Protein AF-A0A4Q9LIN3-F1 (afdb_monomer)

Foldseek 3Di:
DDDPDPLDFDADPVRHGDPVSVVVVVVVVVVVVVVVVLVVVVVVCVVVVVLQDFDLPLQCCDDVQQVRVVDDDPVLVVLLVLVVVLCVLVVCLVVDVVSVVVVVVDDCPDCSNCSQVVLCVVQVDPDGDDSVVSVVSSNVVSVVSLCVDVVSVVVNVQVVPPPDRSNVCPPPVNCVVVVCVVFCQQAVPPQDQDPQASPHTPTLCCQVPPRPRRDDDVSRRRD

Solvent-accessible surface area (backbone atoms only — not comparable to full-atom values): 13080 Å² total; per-residue (Å²): 131,88,79,86,77,80,81,78,77,48,53,44,101,84,72,46,73,34,71,67,34,53,54,50,52,51,52,50,54,56,47,55,53,48,51,52,50,51,52,55,54,45,54,54,38,57,76,68,47,51,38,74,47,67,56,76,65,53,44,37,52,28,46,59,68,69,80,26,64,55,44,83,51,67,67,67,49,49,52,51,52,46,50,52,51,49,52,57,35,63,79,40,28,90,81,29,70,68,39,39,49,53,63,69,68,57,49,80,87,38,71,76,57,38,40,66,64,50,48,30,67,76,60,67,51,89,64,85,88,42,74,66,60,49,52,52,44,54,50,52,52,35,49,57,62,39,50,75,35,68,74,50,26,62,71,53,50,50,71,79,38,93,88,48,64,66,50,74,69,50,50,71,83,48,31,59,56,53,46,43,57,67,47,30,72,43,48,67,72,54,88,42,60,24,88,70,69,69,78,48,67,53,38,68,65,36,50,68,76,65,36,88,63,59,85,78,70,66,68,44,41,28,104

Structure (mmCIF, N/CA/C/O backbone):
data_AF-A0A4Q9LIN3-F1
#
_entry.id   AF-A0A4Q9LIN3-F1
#
loop_
_atom_site.group_PDB
_atom_site.id
_atom_site.type_symbol
_atom_site.label_atom_id
_atom_site.label_alt_id
_atom_site.label_comp_id
_atom_site.label_asym_id
_atom_site.label_entity_id
_atom_site.label_seq_id
_atom_site.pdbx_PDB_ins_code
_atom_site.Cartn_x
_atom_site.Cartn_y
_atom_site.Cartn_z
_atom_site.occupancy
_atom_site.B_iso_or_equiv
_atom_site.auth_seq_id
_atom_site.auth_comp_id
_atom_site.auth_asym_id
_atom_site.auth_atom_id
_atom_site.pdbx_PDB_model_num
ATOM 1 N N . MET A 1 1 ? 4.504 7.423 -45.590 1.00 32.28 1 MET A N 1
ATOM 2 C CA . MET A 1 1 ? 4.941 8.775 -45.987 1.00 32.28 1 MET A CA 1
ATOM 3 C C . MET A 1 1 ? 6.329 8.971 -45.413 1.00 32.28 1 MET A C 1
ATOM 5 O O . MET A 1 1 ? 6.442 9.131 -44.204 1.00 32.28 1 MET A O 1
ATOM 9 N N . GLU A 1 2 ? 7.363 8.831 -46.241 1.00 32.66 2 GLU A N 1
ATOM 10 C CA . GLU A 1 2 ? 8.740 9.175 -45.870 1.00 32.66 2 GLU A CA 1
ATOM 11 C C . GLU A 1 2 ? 8.778 10.657 -45.495 1.00 32.66 2 GLU A C 1
ATOM 13 O O . GLU A 1 2 ? 8.456 11.521 -46.309 1.00 32.66 2 GLU A O 1
ATOM 18 N N . LYS A 1 3 ? 9.099 10.961 -44.237 1.00 38.66 3 LYS A N 1
ATOM 19 C CA . LYS A 1 3 ? 9.413 12.332 -43.844 1.00 38.66 3 LYS A CA 1
ATOM 20 C C . LYS A 1 3 ? 10.858 12.586 -44.267 1.00 38.66 3 LYS A C 1
ATOM 22 O O . LYS A 1 3 ? 11.761 12.215 -43.528 1.00 38.66 3 LYS A O 1
ATOM 27 N N . GLU A 1 4 ? 11.085 13.217 -45.418 1.00 42.62 4 GLU A N 1
ATOM 28 C CA . GLU A 1 4 ? 12.399 13.793 -45.733 1.00 42.62 4 GLU A CA 1
ATOM 29 C C . GLU A 1 4 ? 12.745 14.856 -44.674 1.00 42.62 4 GLU A C 1
ATOM 31 O O . GLU A 1 4 ? 12.268 15.992 -44.722 1.00 42.62 4 GLU A O 1
ATOM 36 N N . HIS A 1 5 ? 13.549 14.483 -43.676 1.00 48.44 5 HIS A N 1
ATOM 37 C CA . HIS A 1 5 ? 14.123 15.420 -42.715 1.00 48.44 5 HIS A CA 1
ATOM 38 C C . HIS A 1 5 ? 15.368 16.051 -43.338 1.00 48.44 5 HIS A C 1
ATOM 40 O O . HIS A 1 5 ? 16.462 15.494 -43.316 1.00 48.44 5 HIS A O 1
ATOM 46 N N . LYS A 1 6 ? 15.195 17.233 -43.940 1.00 51.78 6 LYS A N 1
ATOM 47 C CA . LYS A 1 6 ? 16.319 18.065 -44.385 1.00 51.78 6 LYS A CA 1
ATOM 48 C C . LYS A 1 6 ? 17.070 18.590 -43.163 1.00 51.78 6 LYS A C 1
ATOM 50 O O . LYS A 1 6 ? 16.657 19.577 -42.557 1.00 51.78 6 LYS A O 1
ATOM 55 N N . ILE A 1 7 ? 18.185 17.945 -42.836 1.00 57.06 7 ILE A N 1
ATOM 56 C CA . ILE A 1 7 ? 19.172 18.442 -41.877 1.00 57.06 7 ILE A CA 1
ATOM 57 C C . ILE A 1 7 ? 19.731 19.766 -42.429 1.00 57.06 7 ILE A C 1
ATOM 59 O O . ILE A 1 7 ? 20.435 19.778 -43.439 1.00 57.06 7 ILE A O 1
ATOM 63 N N . ARG A 1 8 ? 19.366 20.902 -41.820 1.00 59.09 8 ARG A N 1
ATOM 64 C CA . ARG A 1 8 ? 19.887 22.224 -42.203 1.00 59.09 8 ARG A CA 1
ATOM 65 C C . ARG A 1 8 ? 21.261 22.424 -41.568 1.00 59.09 8 ARG A C 1
ATOM 67 O O . ARG A 1 8 ? 21.358 22.585 -40.359 1.00 59.09 8 ARG A O 1
ATOM 74 N N . ILE A 1 9 ? 22.309 22.436 -42.385 1.00 65.00 9 ILE A N 1
ATOM 75 C CA . ILE A 1 9 ? 23.661 22.803 -41.952 1.00 65.00 9 ILE A CA 1
ATOM 76 C C . ILE A 1 9 ? 23.751 24.335 -41.949 1.00 65.00 9 ILE A C 1
ATOM 78 O O . ILE A 1 9 ? 23.455 24.972 -42.958 1.00 65.00 9 ILE A O 1
ATOM 82 N N . ILE A 1 10 ? 24.103 24.932 -40.807 1.00 66.88 10 ILE A N 1
ATOM 83 C CA . ILE A 1 10 ? 24.293 26.385 -40.675 1.00 66.88 10 ILE A CA 1
ATOM 84 C C . ILE A 1 10 ? 25.765 26.705 -40.960 1.00 66.88 10 ILE A C 1
ATOM 86 O O . ILE A 1 10 ? 26.652 26.355 -40.174 1.00 66.88 10 ILE A O 1
ATOM 90 N N . GLU A 1 11 ? 26.016 27.373 -42.082 1.00 68.19 11 GLU A N 1
ATOM 91 C CA . GLU A 1 11 ? 27.348 27.771 -42.548 1.00 68.19 11 GLU A CA 1
ATOM 92 C C . GLU A 1 11 ? 27.704 29.197 -42.089 1.00 68.19 11 GLU A C 1
ATOM 94 O O . GLU A 1 11 ? 26.827 30.048 -41.919 1.00 68.19 11 GLU A O 1
ATOM 99 N N . ASP A 1 12 ? 28.992 29.463 -41.852 1.00 67.38 12 ASP A N 1
ATOM 100 C CA . ASP A 1 12 ? 29.500 30.813 -41.592 1.00 67.38 12 ASP A CA 1
ATOM 101 C C . ASP A 1 12 ? 29.549 31.658 -42.885 1.00 67.38 12 ASP A C 1
ATOM 103 O O . ASP A 1 12 ? 29.259 31.184 -43.983 1.00 67.38 12 ASP A O 1
ATOM 107 N N . SER A 1 13 ? 29.946 32.932 -42.787 1.00 69.44 13 SER A N 1
ATOM 108 C CA . SER A 1 13 ? 30.047 33.835 -43.948 1.00 69.44 13 SER A CA 1
ATOM 109 C C . SER A 1 13 ? 31.065 33.401 -45.017 1.00 69.44 13 SER A C 1
ATOM 111 O O . SER A 1 13 ? 31.137 34.029 -46.073 1.00 69.44 13 SER A O 1
ATOM 113 N N . ARG A 1 14 ? 31.849 32.345 -44.762 1.00 73.19 14 ARG A N 1
ATOM 114 C CA . ARG A 1 14 ? 32.809 31.732 -45.691 1.00 73.19 14 ARG A CA 1
ATOM 115 C C . ARG A 1 14 ? 32.307 30.397 -46.253 1.00 73.19 14 ARG A C 1
ATOM 117 O O . ARG A 1 14 ? 33.064 29.730 -46.954 1.00 73.19 14 ARG A O 1
ATOM 124 N N . GLY A 1 15 ? 31.061 30.013 -45.963 1.00 66.81 15 GLY A N 1
ATOM 125 C CA . GLY A 1 15 ? 30.473 28.745 -46.399 1.00 66.81 15 GLY A CA 1
ATOM 126 C C . GLY A 1 15 ? 30.979 27.534 -45.611 1.00 66.81 15 GLY A C 1
ATOM 127 O O . GLY A 1 15 ? 30.877 26.409 -46.090 1.00 66.81 15 GLY A O 1
ATOM 128 N N . ILE A 1 16 ? 31.577 27.734 -44.428 1.00 70.44 16 ILE A N 1
ATOM 129 C CA . ILE A 1 16 ? 32.101 26.637 -43.606 1.00 70.44 16 ILE A CA 1
ATOM 130 C C . ILE A 1 16 ? 31.057 26.266 -42.544 1.00 70.44 16 ILE A C 1
ATOM 132 O O . ILE A 1 16 ? 30.636 27.143 -41.784 1.00 70.44 16 ILE A O 1
ATOM 136 N N . PRO A 1 17 ? 30.660 24.983 -42.428 1.00 68.19 17 PRO A N 1
ATOM 137 C CA . PRO A 1 17 ? 29.751 24.525 -41.385 1.00 68.19 17 PRO A CA 1
ATOM 138 C C . PRO A 1 17 ? 30.237 24.923 -39.992 1.00 68.19 17 PRO A C 1
ATOM 140 O O . PRO A 1 17 ? 31.365 24.629 -39.586 1.00 68.19 17 PRO A O 1
ATOM 143 N N . THR A 1 18 ? 29.375 25.601 -39.240 1.00 70.94 18 THR A N 1
ATOM 144 C CA . THR A 1 18 ? 29.701 26.026 -37.878 1.00 70.94 18 THR A CA 1
ATOM 145 C C . THR A 1 18 ? 29.765 24.822 -36.941 1.00 70.94 18 THR A C 1
ATOM 147 O O . THR A 1 18 ? 28.988 23.874 -37.068 1.00 70.94 18 THR A O 1
ATOM 150 N N . ARG A 1 19 ? 30.655 24.861 -35.943 1.00 68.69 19 ARG A N 1
ATOM 151 C CA . ARG A 1 19 ? 30.752 23.808 -34.916 1.00 68.69 19 ARG A CA 1
ATOM 152 C C . ARG A 1 19 ? 29.410 23.548 -34.214 1.00 68.69 19 ARG A C 1
ATOM 154 O O . ARG A 1 19 ? 29.076 22.397 -33.963 1.00 68.69 19 ARG A O 1
ATOM 161 N N . SER A 1 20 ? 28.627 24.600 -33.969 1.00 66.50 20 SER A N 1
ATOM 162 C CA . SER A 1 20 ? 27.273 24.499 -33.411 1.00 66.50 20 SER A CA 1
ATOM 163 C C . SER A 1 20 ? 26.317 23.728 -34.320 1.00 66.50 20 SER A C 1
ATOM 165 O O . SER A 1 20 ? 25.533 22.931 -33.820 1.00 66.50 20 SER A O 1
ATOM 167 N N . SER A 1 21 ? 26.412 23.902 -35.644 1.00 65.44 21 SER A N 1
ATOM 168 C CA . SER A 1 21 ? 25.605 23.118 -36.585 1.00 65.44 21 SER A CA 1
ATOM 169 C C . SER A 1 21 ? 25.964 21.634 -36.535 1.00 65.44 21 SER A C 1
ATOM 171 O O . SER A 1 21 ? 25.075 20.795 -36.521 1.00 65.44 21 SER A O 1
ATOM 173 N N . PHE A 1 22 ? 27.249 21.289 -36.412 1.00 67.88 22 PHE A N 1
ATOM 174 C CA . PHE A 1 22 ? 27.682 19.894 -36.305 1.00 67.88 22 PHE A CA 1
ATOM 175 C C . PHE A 1 22 ? 27.196 19.233 -35.005 1.00 67.88 22 PHE A C 1
ATOM 177 O O . PHE A 1 22 ? 26.704 18.106 -35.031 1.00 67.88 22 PHE A O 1
ATOM 184 N N . GLU A 1 23 ? 27.278 19.950 -33.880 1.00 71.62 23 GLU A N 1
ATOM 185 C CA . GLU A 1 23 ? 26.763 19.490 -32.583 1.00 71.62 23 GLU A CA 1
ATOM 186 C C . GLU A 1 23 ? 25.229 19.309 -32.608 1.00 71.62 23 GLU A C 1
ATOM 188 O O . GLU A 1 23 ? 24.718 18.330 -32.061 1.00 71.62 23 GLU A O 1
ATOM 193 N N . GLU A 1 24 ? 24.492 20.184 -33.301 1.00 70.44 24 GLU A N 1
ATOM 194 C CA . GLU A 1 24 ? 23.037 20.079 -33.489 1.00 70.44 24 GLU A CA 1
ATOM 195 C C . GLU A 1 24 ? 22.645 18.887 -34.378 1.00 70.44 24 GLU A C 1
ATOM 197 O O . GLU A 1 24 ? 21.760 18.110 -34.016 1.00 70.44 24 GLU A O 1
ATOM 202 N N . VAL A 1 25 ? 23.342 18.677 -35.503 1.00 71.12 25 VAL A N 1
ATOM 203 C CA . VAL A 1 25 ? 23.137 17.498 -36.362 1.00 71.12 25 VAL A CA 1
ATOM 204 C C . VAL A 1 25 ? 23.400 16.212 -35.587 1.00 71.12 25 VAL A C 1
ATOM 206 O O . VAL A 1 25 ? 22.601 15.279 -35.658 1.00 71.12 25 VAL A O 1
ATOM 209 N N . GLN A 1 26 ? 24.486 16.165 -34.813 1.00 72.06 26 GLN A N 1
ATOM 210 C CA . GLN A 1 26 ? 24.815 15.011 -33.986 1.00 72.06 26 GLN A CA 1
ATOM 211 C C . GLN A 1 26 ? 23.719 14.754 -32.941 1.00 72.06 26 GLN A C 1
ATOM 213 O O . GLN A 1 26 ? 23.250 13.624 -32.823 1.00 72.06 26 GLN A O 1
ATOM 218 N N . ALA A 1 27 ? 23.264 15.783 -32.221 1.00 72.25 27 ALA A N 1
ATOM 219 C CA . ALA A 1 27 ? 22.193 15.653 -31.233 1.00 72.25 27 ALA A CA 1
ATOM 220 C C . ALA A 1 27 ? 20.879 15.142 -31.850 1.00 72.25 27 ALA A C 1
ATOM 222 O O . ALA A 1 27 ? 20.250 14.251 -31.275 1.00 72.25 27 ALA A O 1
ATOM 223 N N . ASN A 1 28 ? 20.506 15.646 -33.029 1.00 75.88 28 ASN A N 1
ATOM 224 C CA . ASN A 1 28 ? 19.310 15.215 -33.752 1.00 75.88 28 ASN A CA 1
ATOM 225 C C . ASN A 1 28 ? 19.416 13.753 -34.198 1.00 75.88 28 ASN A C 1
ATOM 227 O O . ASN A 1 28 ? 18.503 12.976 -33.933 1.00 75.88 28 ASN A O 1
ATOM 231 N N . LEU A 1 29 ? 20.559 13.341 -34.756 1.00 75.44 29 LEU A N 1
ATOM 232 C CA . LEU A 1 29 ? 20.794 11.947 -35.152 1.00 75.44 29 LEU A CA 1
ATOM 233 C C . LEU A 1 29 ? 20.708 10.989 -33.952 1.00 75.44 29 LEU A C 1
ATOM 235 O O . LEU A 1 29 ? 20.148 9.897 -34.046 1.00 75.44 29 LEU A O 1
ATOM 239 N N . TYR A 1 30 ? 21.255 11.401 -32.803 1.00 74.75 30 TYR A N 1
ATOM 240 C CA . TYR A 1 30 ? 21.161 10.630 -31.562 1.00 74.75 30 TYR A CA 1
ATOM 241 C C . TYR A 1 30 ? 19.724 10.506 -31.053 1.00 74.75 30 TYR A C 1
ATOM 243 O O . TYR A 1 30 ? 19.394 9.476 -30.463 1.00 74.75 30 TYR A O 1
ATOM 251 N N . GLN A 1 31 ? 18.889 11.531 -31.240 1.00 70.88 31 GLN A N 1
ATOM 252 C CA . GLN A 1 31 ? 17.477 11.450 -30.871 1.00 70.88 31 GLN A CA 1
ATOM 253 C C . GLN A 1 31 ? 16.680 10.580 -31.829 1.00 70.88 31 GLN A C 1
ATOM 255 O O . GLN A 1 31 ? 15.986 9.687 -31.363 1.00 70.88 31 GLN A O 1
ATOM 260 N N . GLU A 1 32 ? 16.865 10.725 -33.138 1.00 75.25 32 GLU A N 1
ATOM 261 C CA . GLU A 1 32 ? 16.203 9.862 -34.124 1.00 75.25 32 GLU A CA 1
ATOM 262 C C . GLU A 1 32 ? 16.543 8.382 -33.906 1.00 75.25 32 GLU A C 1
ATOM 264 O O . GLU A 1 32 ? 15.673 7.512 -33.976 1.00 75.25 32 GLU A O 1
ATOM 269 N N . PHE A 1 33 ? 17.801 8.081 -33.573 1.00 74.31 33 PHE A N 1
ATOM 270 C CA . PHE A 1 33 ? 18.212 6.721 -33.240 1.00 74.31 33 PHE A CA 1
ATOM 271 C C . PHE A 1 33 ? 17.568 6.209 -31.943 1.00 74.31 33 PHE A C 1
ATOM 273 O O . PHE A 1 33 ? 17.192 5.037 -31.869 1.00 74.31 33 PHE A O 1
ATOM 280 N N . ARG A 1 34 ? 17.420 7.065 -30.920 1.00 72.56 34 ARG A N 1
ATOM 281 C CA . ARG A 1 34 ? 16.684 6.711 -29.696 1.00 72.56 34 ARG A CA 1
ATOM 282 C C . ARG A 1 34 ? 15.218 6.427 -29.991 1.00 72.56 34 ARG A C 1
ATOM 284 O O . ARG A 1 34 ? 14.736 5.380 -29.575 1.00 72.56 34 ARG A O 1
ATOM 291 N N . ASP A 1 35 ? 14.560 7.305 -30.738 1.00 72.75 35 ASP A N 1
ATOM 292 C CA . ASP A 1 35 ? 13.145 7.176 -31.083 1.00 72.75 35 ASP A CA 1
ATOM 293 C C . ASP A 1 35 ? 12.896 5.885 -31.877 1.00 72.75 35 ASP A C 1
ATOM 295 O O . ASP A 1 35 ? 11.985 5.121 -31.562 1.00 72.75 35 ASP A O 1
ATOM 299 N N . PHE A 1 36 ? 13.772 5.564 -32.836 1.00 78.75 36 PHE A N 1
ATOM 300 C CA . PHE A 1 36 ? 13.710 4.307 -33.583 1.00 78.75 36 PHE A CA 1
ATOM 301 C C . PHE A 1 36 ? 13.835 3.071 -32.679 1.00 78.75 36 PHE A C 1
ATOM 303 O O . PHE A 1 36 ? 13.094 2.095 -32.838 1.00 78.75 36 PHE A O 1
ATOM 310 N N . LEU A 1 37 ? 14.782 3.086 -31.736 1.00 73.94 37 LEU A N 1
ATOM 311 C CA . LEU A 1 37 ? 14.949 1.990 -30.782 1.00 73.94 37 LEU A CA 1
ATOM 312 C C . LEU A 1 37 ? 13.731 1.851 -29.864 1.00 73.94 37 LEU A C 1
ATOM 314 O O . LEU A 1 37 ? 13.282 0.727 -29.627 1.00 73.94 37 LEU A O 1
ATOM 318 N N . ASP A 1 38 ? 13.187 2.964 -29.378 1.00 72.88 38 ASP A N 1
ATOM 319 C CA . ASP A 1 38 ? 11.997 2.978 -28.530 1.00 72.88 38 ASP A CA 1
ATOM 320 C C . ASP A 1 38 ? 10.776 2.426 -29.281 1.00 72.88 38 ASP A C 1
ATOM 322 O O . ASP A 1 38 ? 10.082 1.553 -28.750 1.00 72.88 38 ASP A O 1
ATOM 326 N N . ASP A 1 39 ? 10.568 2.816 -30.541 1.00 75.62 39 ASP A N 1
ATOM 327 C CA . ASP A 1 39 ? 9.507 2.281 -31.403 1.00 75.62 39 ASP A CA 1
ATOM 328 C C . ASP A 1 39 ? 9.664 0.772 -31.651 1.00 75.62 39 ASP A C 1
ATOM 330 O O . ASP A 1 39 ? 8.693 0.006 -31.584 1.00 75.62 39 ASP A O 1
ATOM 334 N N . ALA A 1 40 ? 10.893 0.306 -31.886 1.00 77.94 40 ALA A N 1
ATOM 335 C CA . ALA A 1 40 ? 11.176 -1.114 -32.076 1.00 77.94 40 ALA A CA 1
ATOM 336 C C . ALA A 1 40 ? 10.888 -1.928 -30.801 1.00 77.94 40 ALA A C 1
ATOM 338 O O . ALA A 1 40 ? 10.240 -2.982 -30.856 1.00 77.94 40 ALA A O 1
ATOM 339 N N . VAL A 1 41 ? 11.315 -1.433 -29.635 1.00 77.94 41 VAL A N 1
ATOM 340 C CA . VAL A 1 41 ? 10.998 -2.038 -28.333 1.00 77.94 41 VAL A CA 1
ATOM 341 C C . VAL A 1 41 ? 9.486 -2.025 -28.097 1.00 77.94 41 VAL A C 1
ATOM 343 O O . VAL A 1 41 ? 8.920 -3.032 -27.652 1.00 77.94 41 VAL A O 1
ATOM 346 N N . HIS A 1 42 ? 8.807 -0.934 -28.450 1.00 72.75 42 HIS A N 1
ATOM 347 C CA . HIS A 1 42 ? 7.364 -0.790 -28.311 1.00 72.75 42 HIS A CA 1
ATOM 348 C C . HIS A 1 42 ? 6.610 -1.840 -29.128 1.00 72.75 42 HIS A C 1
ATOM 350 O O . HIS A 1 42 ? 5.779 -2.570 -28.573 1.00 72.75 42 HIS A O 1
ATOM 356 N N . ALA A 1 43 ? 6.953 -2.010 -30.404 1.00 76.44 43 ALA A N 1
ATOM 357 C CA . ALA A 1 43 ? 6.341 -3.019 -31.261 1.00 76.44 43 ALA A CA 1
ATOM 358 C C . ALA A 1 43 ? 6.440 -4.429 -30.647 1.00 76.44 43 ALA A C 1
ATOM 360 O O . ALA A 1 43 ? 5.461 -5.184 -30.632 1.00 76.44 43 ALA A O 1
ATOM 361 N N . VAL A 1 44 ? 7.592 -4.771 -30.060 1.00 81.38 44 VAL A N 1
ATOM 362 C CA . VAL A 1 44 ? 7.802 -6.057 -29.378 1.00 81.38 44 VAL A CA 1
ATOM 363 C C . VAL A 1 44 ? 6.930 -6.180 -28.124 1.00 81.38 44 VAL A C 1
ATOM 365 O O . VAL A 1 44 ? 6.307 -7.225 -27.904 1.00 81.38 44 VAL A O 1
ATOM 368 N N . LEU A 1 45 ? 6.845 -5.141 -27.295 1.00 75.44 45 LEU A N 1
ATOM 369 C CA . LEU A 1 45 ? 6.050 -5.158 -26.063 1.00 75.44 45 LEU A CA 1
ATOM 370 C C . LEU A 1 45 ? 4.536 -5.218 -26.331 1.00 75.44 45 LEU A C 1
ATOM 372 O O . LEU A 1 45 ? 3.813 -5.918 -25.607 1.00 75.44 45 LEU A O 1
ATOM 376 N N . VAL A 1 46 ? 4.051 -4.535 -27.374 1.00 74.19 46 VAL A N 1
ATOM 377 C CA . VAL A 1 46 ? 2.650 -4.594 -27.826 1.00 74.19 46 VAL A CA 1
ATOM 378 C C . VAL A 1 46 ? 2.320 -5.965 -28.388 1.00 74.19 46 VAL A C 1
ATOM 380 O O . VAL A 1 46 ? 1.338 -6.571 -27.951 1.00 74.19 46 VAL A O 1
ATOM 383 N N . LYS A 1 47 ? 3.178 -6.510 -29.260 1.00 82.38 47 LYS A N 1
ATOM 384 C CA . LYS A 1 47 ? 3.025 -7.866 -29.808 1.00 82.38 47 LYS A CA 1
ATOM 385 C C . LYS A 1 47 ? 2.910 -8.920 -28.703 1.00 82.38 47 LYS A C 1
ATOM 387 O O . LYS A 1 47 ? 2.078 -9.818 -28.789 1.00 82.38 47 LYS A O 1
ATOM 392 N N . ASN A 1 48 ? 3.691 -8.772 -27.633 1.00 80.06 48 ASN A N 1
ATOM 393 C CA . ASN A 1 48 ? 3.666 -9.666 -26.471 1.00 80.06 48 ASN A CA 1
ATOM 394 C C . ASN A 1 48 ? 2.578 -9.328 -25.432 1.00 80.06 48 ASN A C 1
ATOM 396 O O . ASN A 1 48 ? 2.522 -9.965 -24.376 1.00 80.06 48 ASN A O 1
ATOM 400 N N . LYS A 1 49 ? 1.719 -8.332 -25.697 1.00 72.69 49 LYS A N 1
ATOM 401 C CA . LYS A 1 49 ? 0.638 -7.879 -24.803 1.00 72.69 49 LYS A CA 1
ATOM 402 C C . LYS A 1 49 ? 1.119 -7.561 -23.381 1.00 72.69 49 LYS A C 1
ATOM 404 O O . LYS A 1 49 ? 0.384 -7.734 -22.409 1.00 72.69 49 LYS A O 1
ATOM 409 N N . VAL A 1 50 ? 2.365 -7.099 -23.238 1.00 69.19 50 VAL A N 1
ATOM 410 C CA . VAL A 1 50 ? 2.961 -6.786 -21.927 1.00 69.19 50 VAL A CA 1
ATOM 411 C C . VAL A 1 50 ? 2.270 -5.578 -21.294 1.00 69.19 50 VAL A C 1
ATOM 413 O O . VAL A 1 50 ? 2.112 -5.541 -20.078 1.00 69.19 50 VAL A O 1
ATOM 416 N N . HIS A 1 51 ? 1.794 -4.638 -22.112 1.00 64.44 51 HIS A N 1
ATOM 417 C CA . HIS A 1 51 ? 1.030 -3.465 -21.681 1.00 64.44 51 HIS A CA 1
ATOM 418 C C . HIS A 1 51 ? -0.281 -3.844 -20.956 1.00 64.44 51 HIS A C 1
ATOM 420 O O . HIS A 1 51 ? -0.632 -3.246 -19.940 1.00 64.44 51 HIS A O 1
ATOM 426 N N . LEU A 1 52 ? -0.939 -4.935 -21.379 1.00 63.41 52 LEU A N 1
ATOM 427 C CA . LEU A 1 52 ? -2.147 -5.457 -20.723 1.00 63.41 52 LEU A CA 1
ATOM 428 C C . LEU A 1 52 ? -1.874 -6.090 -19.352 1.00 63.41 52 LEU A C 1
ATOM 430 O O . LEU A 1 52 ? -2.811 -6.295 -18.577 1.00 63.41 52 LEU A O 1
ATOM 434 N N . ARG A 1 53 ? -0.618 -6.433 -19.039 1.00 63.81 53 ARG A N 1
ATOM 435 C CA . ARG A 1 53 ? -0.272 -7.012 -17.739 1.00 63.81 53 ARG A CA 1
ATOM 436 C C . ARG A 1 53 ? -0.273 -5.900 -16.686 1.00 63.81 53 ARG A C 1
ATOM 438 O O . ARG A 1 53 ? 0.457 -4.920 -16.849 1.00 63.81 53 ARG A O 1
ATOM 445 N N . PRO A 1 54 ? -1.041 -6.041 -15.590 1.00 61.06 54 PRO A N 1
ATOM 446 C CA . PRO A 1 54 ? -1.066 -5.039 -14.535 1.00 61.06 54 PRO A CA 1
ATOM 447 C C . PRO A 1 54 ? 0.340 -4.798 -13.985 1.00 61.06 54 PRO A C 1
ATOM 449 O O . PRO A 1 54 ? 1.087 -5.742 -13.706 1.00 61.06 54 PRO A O 1
ATOM 452 N N . GLY A 1 55 ? 0.702 -3.528 -13.810 1.00 68.00 55 GLY A N 1
ATOM 453 C CA . GLY A 1 55 ? 1.941 -3.170 -13.129 1.00 68.00 55 GLY A CA 1
ATOM 454 C C . GLY A 1 55 ? 1.966 -3.668 -11.678 1.00 68.00 55 GLY A C 1
ATOM 455 O O . GLY A 1 55 ? 0.951 -4.063 -11.102 1.00 68.00 55 GLY A O 1
ATOM 456 N N . CYS A 1 56 ? 3.137 -3.630 -11.041 1.00 75.69 56 CYS A N 1
ATOM 457 C CA . CYS A 1 56 ? 3.224 -3.866 -9.604 1.00 75.69 56 CYS A CA 1
ATOM 458 C C . CYS A 1 56 ? 2.541 -2.730 -8.828 1.00 75.69 56 CYS A C 1
ATOM 460 O O . CYS A 1 56 ? 3.139 -1.670 -8.627 1.00 75.69 56 CYS A O 1
ATOM 462 N N . LYS A 1 57 ? 1.279 -2.949 -8.425 1.00 78.56 57 LYS A N 1
ATOM 463 C CA . LYS A 1 57 ? 0.478 -1.992 -7.647 1.00 78.56 57 LYS A CA 1
ATOM 464 C C . LYS A 1 57 ? 1.095 -1.713 -6.279 1.00 78.56 57 LYS A C 1
ATOM 466 O O . LYS A 1 57 ? 0.979 -0.607 -5.774 1.00 78.56 57 LYS A O 1
ATOM 471 N N . GLU A 1 58 ? 1.819 -2.676 -5.720 1.00 86.00 58 GLU A N 1
ATOM 472 C CA . GLU A 1 58 ? 2.427 -2.583 -4.396 1.00 86.00 58 GLU A CA 1
ATOM 473 C C . GLU A 1 58 ? 3.490 -1.483 -4.337 1.00 86.00 58 GLU A C 1
ATOM 475 O O . GLU A 1 58 ? 3.540 -0.719 -3.376 1.00 86.00 58 GLU A O 1
ATOM 480 N N . ARG A 1 59 ? 4.248 -1.302 -5.426 1.00 84.19 59 ARG A N 1
ATOM 481 C CA . ARG A 1 59 ? 5.203 -0.195 -5.562 1.00 84.19 59 ARG A CA 1
ATOM 482 C C . ARG A 1 59 ? 4.535 1.179 -5.481 1.00 84.19 59 ARG A C 1
ATOM 484 O O . ARG A 1 59 ? 5.164 2.143 -5.056 1.00 84.19 59 ARG A O 1
ATOM 491 N N . LEU A 1 60 ? 3.278 1.304 -5.906 1.00 82.50 60 LEU A N 1
ATOM 492 C CA . LEU A 1 60 ? 2.578 2.590 -5.871 1.00 82.50 60 LEU A CA 1
ATOM 493 C C . LEU A 1 60 ? 2.415 3.099 -4.435 1.00 82.50 60 LEU A C 1
ATOM 495 O O . LEU A 1 60 ? 2.439 4.310 -4.216 1.00 82.50 60 LEU A O 1
ATOM 499 N N . TYR A 1 61 ? 2.299 2.174 -3.482 1.00 86.50 61 TYR A N 1
ATOM 500 C CA . TYR A 1 61 ? 2.103 2.474 -2.069 1.00 86.50 61 TYR A CA 1
ATOM 501 C C . TYR A 1 61 ? 3.407 2.693 -1.295 1.00 86.50 61 TYR A C 1
ATOM 503 O O . TYR A 1 61 ? 3.362 3.092 -0.137 1.00 86.50 61 TYR A O 1
ATOM 511 N N . LEU A 1 62 ? 4.566 2.465 -1.922 1.00 85.38 62 LEU A N 1
ATOM 512 C CA . LEU A 1 62 ? 5.861 2.794 -1.329 1.00 85.38 62 LEU A CA 1
ATOM 513 C C . LEU A 1 62 ? 6.139 4.294 -1.403 1.00 85.38 62 LEU A C 1
ATOM 515 O O . LEU A 1 62 ? 5.637 5.000 -2.287 1.00 85.38 62 LEU A O 1
ATOM 519 N N . SER A 1 63 ? 6.992 4.766 -0.498 1.00 81.88 63 SER A N 1
ATOM 520 C CA . SER A 1 63 ? 7.457 6.148 -0.478 1.00 81.88 63 SER A CA 1
ATOM 521 C C . SER A 1 63 ? 8.218 6.503 -1.763 1.00 81.88 63 SER A C 1
ATOM 523 O O . SER A 1 63 ? 8.807 5.648 -2.429 1.00 81.88 63 SER A O 1
ATOM 525 N N . ARG A 1 64 ? 8.233 7.789 -2.136 1.00 76.06 64 ARG A N 1
ATOM 526 C CA . ARG A 1 64 ? 9.028 8.251 -3.293 1.00 76.06 64 ARG A CA 1
ATOM 527 C C . ARG A 1 64 ? 10.525 8.019 -3.083 1.00 76.06 64 ARG A C 1
ATOM 529 O O . ARG A 1 64 ? 11.217 7.730 -4.050 1.00 76.06 64 ARG A O 1
ATOM 536 N N . THR A 1 65 ? 10.973 8.068 -1.828 1.00 74.06 65 THR A N 1
ATOM 537 C CA . THR A 1 65 ? 12.336 7.747 -1.382 1.00 74.06 65 THR A CA 1
ATOM 538 C C . THR A 1 65 ? 12.740 6.291 -1.643 1.00 74.06 65 THR A C 1
ATOM 540 O O . THR A 1 65 ? 13.924 5.994 -1.743 1.00 74.06 65 THR A O 1
ATOM 543 N N . GLU A 1 66 ? 11.773 5.389 -1.825 1.00 75.31 66 GLU A N 1
ATOM 544 C CA . GLU A 1 66 ? 11.982 3.955 -2.072 1.00 75.31 66 GLU A CA 1
ATOM 545 C C . GLU A 1 66 ? 11.524 3.537 -3.485 1.00 75.31 66 GLU A C 1
ATOM 547 O O . GLU A 1 66 ? 10.962 2.457 -3.694 1.00 75.31 66 GLU A O 1
ATOM 552 N N . LEU A 1 67 ? 11.706 4.416 -4.480 1.00 73.06 67 LEU A N 1
ATOM 553 C CA . LEU A 1 67 ? 11.274 4.196 -5.874 1.00 73.06 67 LEU A CA 1
ATOM 554 C C . LEU A 1 67 ? 9.760 3.946 -6.024 1.00 73.06 67 LEU A C 1
ATOM 556 O O . LEU A 1 67 ? 9.304 3.384 -7.027 1.00 73.06 67 LEU A O 1
ATOM 560 N N . GLY A 1 68 ? 8.968 4.354 -5.035 1.00 77.69 68 GLY A N 1
ATOM 561 C CA . GLY A 1 68 ? 7.517 4.257 -5.041 1.00 77.69 68 GLY A CA 1
ATOM 562 C C . GLY A 1 68 ? 6.830 5.456 -5.690 1.00 77.69 68 GLY A C 1
ATOM 563 O O . GLY A 1 68 ? 7.419 6.209 -6.469 1.00 77.69 68 GLY A O 1
ATOM 564 N N . ARG A 1 69 ? 5.541 5.640 -5.387 1.00 77.25 69 ARG A N 1
ATOM 565 C CA . ARG A 1 69 ? 4.761 6.819 -5.822 1.00 77.25 69 ARG A CA 1
ATOM 566 C C . ARG A 1 69 ? 4.231 7.657 -4.657 1.00 77.25 69 ARG A C 1
ATOM 568 O O . ARG A 1 69 ? 3.823 8.795 -4.883 1.00 77.25 69 ARG A O 1
ATOM 575 N N . GLY A 1 70 ? 4.287 7.133 -3.435 1.00 80.81 70 GLY A N 1
ATOM 576 C CA . GLY A 1 70 ? 3.736 7.760 -2.238 1.00 80.81 70 GLY A CA 1
ATOM 577 C C . GLY A 1 70 ? 2.208 7.790 -2.228 1.00 80.81 70 GLY A C 1
ATOM 578 O O . GLY A 1 70 ? 1.632 8.705 -1.646 1.00 80.81 70 GLY A O 1
ATOM 579 N N . LEU A 1 71 ? 1.544 6.851 -2.916 1.00 82.81 71 LEU A N 1
ATOM 580 C CA . LEU A 1 71 ? 0.085 6.746 -2.877 1.00 82.81 71 LEU A CA 1
ATOM 581 C C . LEU A 1 71 ? -0.371 6.016 -1.612 1.00 82.81 71 LEU A C 1
ATOM 583 O O . LEU A 1 71 ? 0.321 5.148 -1.093 1.00 82.81 71 LEU A O 1
ATOM 587 N N . ASN A 1 72 ? -1.582 6.318 -1.150 1.00 82.62 72 ASN A N 1
ATOM 588 C CA . ASN A 1 72 ? -2.178 5.628 -0.010 1.00 82.62 72 ASN A CA 1
ATOM 589 C C . ASN A 1 72 ? -3.083 4.489 -0.482 1.00 82.62 72 ASN A C 1
ATOM 591 O O . ASN A 1 72 ? -4.041 4.722 -1.220 1.00 82.62 72 ASN A O 1
ATOM 595 N N . SER A 1 73 ? -2.819 3.268 -0.017 1.00 87.44 73 SER A N 1
ATOM 596 C CA . SER A 1 73 ? -3.758 2.155 -0.188 1.00 87.44 73 SER A CA 1
ATOM 597 C C . SER A 1 73 ? -4.969 2.351 0.722 1.00 87.44 73 SER A C 1
ATOM 599 O O . SER A 1 73 ? -4.815 2.578 1.923 1.00 87.44 73 SER A O 1
ATOM 601 N N . ILE A 1 74 ? -6.175 2.239 0.159 1.00 86.62 74 ILE A N 1
ATOM 602 C CA . ILE A 1 74 ? -7.434 2.362 0.910 1.00 86.62 74 ILE A CA 1
ATOM 603 C C . ILE A 1 74 ? -7.518 1.277 1.987 1.00 86.62 74 ILE A C 1
ATOM 605 O O . ILE A 1 74 ? -7.894 1.574 3.117 1.00 86.62 74 ILE A O 1
ATOM 609 N N . GLU A 1 75 ? -7.106 0.048 1.666 1.00 88.81 75 GLU A N 1
ATOM 610 C CA . GLU A 1 75 ? -7.086 -1.063 2.620 1.00 88.81 75 GLU A CA 1
ATOM 611 C C . GLU A 1 75 ? -6.176 -0.739 3.812 1.00 88.81 75 GLU A C 1
ATOM 613 O O . GLU A 1 75 ? -6.645 -0.687 4.948 1.00 88.81 75 GLU A O 1
ATOM 618 N N . LEU A 1 76 ? -4.903 -0.417 3.548 1.00 90.06 76 LEU A N 1
ATOM 619 C CA . LEU A 1 76 ? -3.909 -0.141 4.595 1.00 90.06 76 LEU A CA 1
ATOM 620 C C . LEU A 1 76 ? -4.284 1.079 5.449 1.00 90.06 76 LEU A C 1
ATOM 622 O O . LEU A 1 76 ? -4.061 1.097 6.663 1.00 90.06 76 LEU A O 1
ATOM 626 N N . ARG A 1 77 ? -4.887 2.093 4.817 1.00 90.69 77 ARG A N 1
ATOM 627 C CA . ARG A 1 77 ? -5.361 3.307 5.487 1.00 90.69 77 ARG A CA 1
ATOM 628 C C . ARG A 1 77 ? -6.593 3.041 6.347 1.00 90.69 77 ARG A C 1
ATOM 630 O O . ARG A 1 77 ? -6.669 3.566 7.454 1.00 90.69 77 ARG A O 1
ATOM 637 N N . SER A 1 78 ? -7.542 2.237 5.870 1.00 90.94 78 SER A N 1
ATOM 638 C CA . SER A 1 78 ? -8.737 1.868 6.640 1.00 90.94 78 SER A CA 1
ATOM 639 C C . SER A 1 78 ? -8.381 1.070 7.897 1.00 90.94 78 SER A C 1
ATOM 641 O O . SER A 1 78 ? -8.919 1.352 8.966 1.00 90.94 78 SER A O 1
ATOM 643 N N . GLU A 1 79 ? -7.405 0.163 7.800 1.00 92.06 79 GLU A N 1
ATOM 644 C CA . GLU A 1 79 ? -6.844 -0.577 8.936 1.00 92.06 79 GLU A CA 1
ATOM 645 C C . GLU A 1 79 ? -6.296 0.372 10.005 1.00 92.06 79 GLU A C 1
ATOM 647 O O . GLU A 1 79 ? -6.692 0.298 11.169 1.00 92.06 79 GLU A O 1
ATOM 652 N N . HIS A 1 80 ? -5.468 1.330 9.582 1.00 89.81 80 HIS A N 1
ATOM 653 C CA . HIS A 1 80 ? -4.932 2.379 10.444 1.00 89.81 80 HIS A CA 1
ATOM 654 C C . HIS A 1 80 ? -6.020 3.223 11.106 1.00 89.81 80 HIS A C 1
ATOM 656 O O . HIS A 1 80 ? -5.961 3.493 12.304 1.00 89.81 80 HIS A O 1
ATOM 662 N N . MET A 1 81 ? -7.018 3.656 10.335 1.00 92.25 81 MET A N 1
ATOM 663 C CA . MET A 1 81 ? -8.100 4.498 10.842 1.00 92.25 81 MET A CA 1
ATOM 664 C C . MET A 1 81 ? -8.945 3.768 11.889 1.00 92.25 81 MET A C 1
ATOM 666 O O . MET A 1 81 ? -9.273 4.355 12.920 1.00 92.25 81 MET A O 1
ATOM 670 N N . LEU A 1 82 ? -9.277 2.498 11.645 1.00 91.62 82 LEU A N 1
ATOM 671 C CA . LEU A 1 82 ? -10.075 1.689 12.566 1.00 91.62 82 LEU A CA 1
ATOM 672 C C . LEU A 1 82 ? -9.312 1.372 13.854 1.00 91.62 82 LEU A C 1
ATOM 674 O O . LEU A 1 82 ? -9.884 1.510 14.936 1.00 91.62 82 LEU A O 1
ATOM 678 N N . LEU A 1 83 ? -8.032 1.005 13.749 1.00 90.94 83 LEU A N 1
ATOM 679 C CA . LEU A 1 83 ? -7.188 0.765 14.917 1.00 90.94 83 LEU A CA 1
ATOM 680 C C . LEU A 1 83 ? -7.023 2.044 15.747 1.00 90.94 83 LEU A C 1
ATOM 682 O O . LEU A 1 83 ? -7.269 2.039 16.949 1.00 90.94 83 LEU A O 1
ATOM 686 N N . HIS A 1 84 ? -6.713 3.169 15.098 1.00 91.44 84 HIS A N 1
ATOM 687 C CA . HIS A 1 84 ? -6.564 4.457 15.773 1.00 91.44 84 HIS A CA 1
ATOM 688 C C . HIS A 1 84 ? -7.851 4.900 16.482 1.00 91.44 84 HIS A C 1
ATOM 690 O O . HIS A 1 84 ? -7.803 5.434 17.594 1.00 91.44 84 HIS A O 1
ATOM 696 N N . LEU A 1 85 ? -9.012 4.689 15.855 1.00 90.81 85 LEU A N 1
ATOM 697 C CA . LEU A 1 85 ? -10.304 4.966 16.477 1.00 90.81 85 LEU A CA 1
ATOM 698 C C . LEU A 1 85 ? -10.502 4.114 17.736 1.00 90.81 85 LEU A C 1
ATOM 700 O O . LEU A 1 85 ? -10.928 4.643 18.764 1.00 90.81 85 LEU 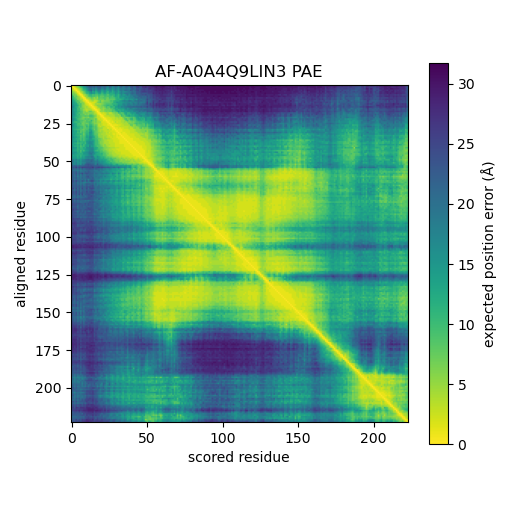A O 1
ATOM 704 N N . LEU A 1 86 ? -10.177 2.822 17.665 1.00 90.12 86 LEU A N 1
ATOM 705 C CA . LEU A 1 86 ? -10.298 1.910 18.796 1.00 90.12 86 LEU A CA 1
ATOM 706 C C . LEU A 1 86 ? -9.392 2.338 19.958 1.00 90.12 86 LEU A C 1
ATOM 708 O O . LEU A 1 86 ? -9.891 2.531 21.066 1.00 90.12 86 LEU A O 1
ATOM 712 N N . ASP A 1 87 ? -8.115 2.603 19.688 1.00 89.88 87 ASP A N 1
ATOM 713 C CA . ASP A 1 87 ? -7.153 3.077 20.690 1.00 89.88 87 ASP A CA 1
ATOM 714 C C . ASP A 1 87 ? -7.599 4.394 21.332 1.00 89.88 87 ASP A C 1
ATOM 716 O O . ASP A 1 87 ? -7.493 4.590 22.545 1.00 89.88 87 ASP A O 1
ATOM 720 N N . CYS A 1 88 ? -8.127 5.321 20.529 1.00 90.06 88 CYS A N 1
ATOM 721 C CA . CYS A 1 88 ? -8.643 6.592 21.026 1.00 90.06 88 CYS A CA 1
ATOM 722 C C . CYS A 1 88 ? -9.820 6.400 21.990 1.00 90.06 88 CYS A C 1
ATOM 724 O O . CYS A 1 88 ? -9.932 7.131 22.983 1.00 90.06 88 CYS A O 1
ATOM 726 N N . LEU A 1 89 ? -10.717 5.458 21.699 1.00 90.19 89 LEU A N 1
ATOM 727 C CA . LEU A 1 89 ? -11.848 5.152 22.567 1.00 90.19 89 LEU A CA 1
ATOM 728 C C . LEU A 1 89 ? -11.386 4.467 23.856 1.00 90.19 89 LEU A C 1
ATOM 730 O O . LEU A 1 89 ? -11.823 4.875 24.931 1.00 90.19 89 LEU A O 1
ATOM 734 N N . GLU A 1 90 ? -10.469 3.505 23.762 1.00 89.50 90 GLU A N 1
ATOM 735 C CA . GLU A 1 90 ? -9.928 2.765 24.907 1.00 89.50 90 GLU A CA 1
ATOM 736 C C . GLU A 1 90 ? -9.152 3.676 25.870 1.00 89.50 90 GLU A C 1
ATOM 738 O O . GLU A 1 90 ? -9.459 3.690 27.063 1.00 89.50 90 GLU A O 1
ATOM 743 N N . LYS A 1 91 ? -8.239 4.519 25.364 1.00 90.75 91 LYS A N 1
ATOM 744 C CA . LYS A 1 91 ? -7.382 5.404 26.183 1.00 90.75 91 LYS A CA 1
ATOM 745 C C . LYS A 1 91 ? -8.139 6.428 27.029 1.00 90.75 91 LYS A C 1
ATOM 747 O O . LYS A 1 91 ? -7.586 6.950 27.988 1.00 90.75 91 LYS A O 1
ATOM 752 N N . ARG A 1 92 ? -9.374 6.787 26.660 1.00 89.19 92 ARG A N 1
ATOM 753 C CA . ARG A 1 92 ? -10.174 7.801 27.381 1.00 89.19 92 ARG A CA 1
ATOM 754 C C . ARG A 1 92 ? -11.546 7.292 27.814 1.00 89.19 92 ARG A C 1
ATOM 756 O O . ARG A 1 92 ? -12.446 8.102 28.044 1.00 89.19 92 ARG A O 1
ATOM 763 N N . LYS A 1 93 ? -11.724 5.971 27.912 1.00 90.88 93 LYS A N 1
ATOM 764 C CA . LYS A 1 93 ? -12.990 5.364 28.352 1.00 90.88 93 LYS A CA 1
ATOM 765 C C . LYS A 1 93 ? -13.355 5.755 29.787 1.00 90.88 93 LYS A C 1
ATOM 767 O O . LYS A 1 93 ? -14.528 5.910 30.088 1.00 90.88 93 LYS A O 1
ATOM 772 N N . GLU A 1 94 ? -12.354 5.965 30.638 1.00 88.56 94 GLU A N 1
ATOM 773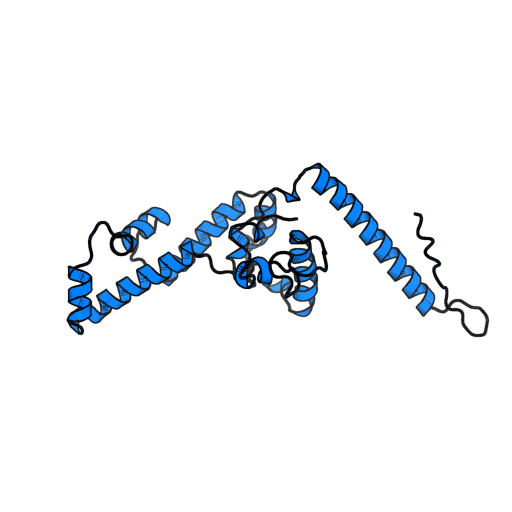 C CA . GLU A 1 94 ? -12.539 6.305 32.057 1.00 88.56 94 GLU A CA 1
ATOM 774 C C . GLU A 1 94 ? -12.970 7.762 32.253 1.00 88.56 94 GLU A C 1
ATOM 776 O O . GLU A 1 94 ? -13.712 8.076 33.174 1.00 88.56 94 GLU A O 1
ATOM 781 N N . ILE A 1 95 ? -12.566 8.642 31.333 1.00 92.06 95 ILE A N 1
ATOM 782 C CA . ILE A 1 95 ? -12.864 10.079 31.387 1.00 92.06 95 ILE A CA 1
ATOM 783 C C . ILE A 1 95 ? -14.195 10.393 30.686 1.00 92.06 95 ILE A C 1
ATOM 785 O O . ILE A 1 95 ? -14.900 11.328 31.054 1.00 92.06 95 ILE A O 1
ATOM 789 N N . SER A 1 96 ? -14.551 9.640 29.640 1.00 93.19 96 SER A N 1
ATOM 790 C CA . SER A 1 96 ? -15.722 9.927 28.809 1.00 93.19 96 SER A CA 1
ATOM 791 C C . SER A 1 96 ? -16.750 8.804 28.853 1.00 93.19 96 SER A C 1
ATOM 793 O O . SER A 1 96 ? -16.588 7.760 28.216 1.00 93.19 96 SER A O 1
ATOM 795 N N . THR A 1 97 ? -17.884 9.087 29.496 1.00 91.44 97 THR A N 1
ATOM 796 C CA . THR A 1 97 ? -19.059 8.200 29.540 1.00 91.44 97 THR A CA 1
ATOM 797 C C . THR A 1 97 ? -19.552 7.820 28.143 1.00 91.44 97 THR A C 1
ATOM 799 O O . THR A 1 97 ? -19.893 6.664 27.903 1.00 91.44 97 THR A O 1
ATOM 802 N N . ARG A 1 98 ? -19.501 8.755 27.181 1.00 91.50 98 ARG A N 1
ATOM 803 C CA . ARG A 1 98 ? -19.825 8.491 25.768 1.00 91.50 98 ARG A CA 1
ATOM 804 C C . ARG A 1 98 ? -18.889 7.452 25.150 1.00 91.50 98 ARG A C 1
ATOM 806 O O . ARG A 1 98 ? -19.365 6.531 24.495 1.00 91.50 98 ARG A O 1
ATOM 813 N N . ARG A 1 99 ? -17.571 7.559 25.365 1.00 90.75 99 ARG A N 1
ATOM 814 C CA . ARG A 1 99 ? -16.598 6.589 24.823 1.00 90.75 99 ARG A CA 1
ATOM 815 C C . ARG A 1 99 ? -16.772 5.209 25.452 1.00 90.75 99 ARG A C 1
ATOM 817 O O . ARG A 1 99 ? -16.758 4.216 24.729 1.00 90.75 99 ARG A O 1
ATOM 824 N N . ALA A 1 100 ? -17.009 5.148 26.762 1.00 88.81 100 ALA A N 1
ATOM 825 C CA . ALA A 1 100 ? -17.324 3.898 27.449 1.00 88.81 100 ALA A CA 1
ATOM 826 C C . ALA A 1 100 ? -18.614 3.252 26.916 1.00 88.81 100 ALA A C 1
ATOM 828 O O . ALA A 1 100 ? -18.643 2.045 26.689 1.00 88.81 100 ALA A O 1
ATOM 829 N N . ALA A 1 101 ? -19.663 4.041 26.666 1.00 89.56 101 ALA A N 1
ATOM 830 C CA . ALA A 1 101 ? -20.905 3.546 26.078 1.00 89.56 101 ALA A CA 1
ATOM 831 C C . ALA A 1 101 ? -20.690 3.005 24.654 1.00 89.56 101 ALA A C 1
ATOM 833 O O . ALA A 1 101 ? -21.139 1.903 24.353 1.00 89.56 101 ALA A O 1
ATOM 834 N N . ILE A 1 102 ? -19.937 3.715 23.805 1.00 89.31 102 ILE A N 1
ATOM 835 C CA . ILE A 1 102 ? -19.595 3.249 22.448 1.00 89.31 102 ILE A CA 1
ATOM 836 C C . ILE A 1 102 ? -18.853 1.906 22.502 1.00 89.31 102 ILE A C 1
ATOM 838 O O . ILE A 1 102 ? -19.183 0.993 21.748 1.00 89.31 102 ILE A O 1
ATOM 842 N N . LEU A 1 103 ? -17.889 1.753 23.416 1.00 87.44 103 LEU A N 1
ATOM 843 C CA . LEU A 1 103 ? -17.174 0.487 23.600 1.00 87.44 103 LEU A CA 1
ATOM 844 C C . LEU A 1 103 ? -18.076 -0.642 24.118 1.00 87.44 103 LEU A C 1
ATOM 846 O O . LEU A 1 103 ? -17.842 -1.788 23.757 1.00 87.44 103 LEU A O 1
ATOM 850 N N . LYS A 1 104 ? -19.106 -0.342 24.919 1.00 86.44 104 LYS A N 1
ATOM 851 C CA . LYS A 1 104 ? -20.084 -1.340 25.394 1.00 86.44 104 LYS A CA 1
ATOM 852 C C . LYS A 1 104 ? -21.067 -1.785 24.308 1.00 86.44 10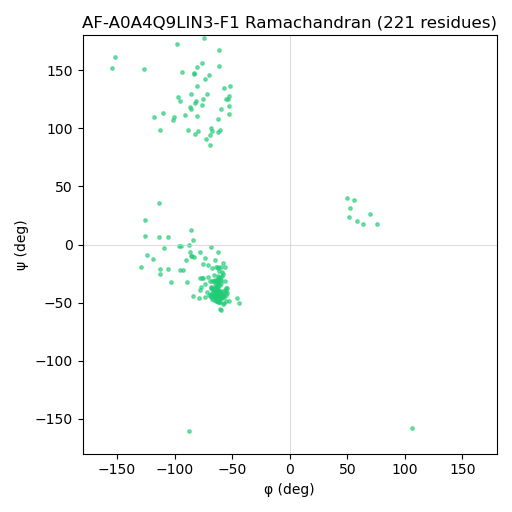4 LYS A C 1
ATOM 854 O O . LYS A 1 104 ? -21.478 -2.936 24.305 1.00 86.44 104 LYS A O 1
ATOM 859 N N . VAL A 1 105 ? -21.445 -0.884 23.400 1.00 85.81 105 VAL A N 1
ATOM 860 C CA . VAL A 1 105 ? -22.381 -1.168 22.289 1.00 85.81 105 VAL A CA 1
ATOM 861 C C . VAL A 1 105 ? -21.666 -1.807 21.087 1.00 85.81 105 VAL A C 1
ATOM 863 O O . VAL A 1 105 ? -22.297 -2.323 20.165 1.00 85.81 105 VAL A O 1
ATOM 866 N N . LYS A 1 106 ? -20.330 -1.810 21.098 1.00 81.19 106 LYS A N 1
ATOM 867 C CA . LYS A 1 106 ? -19.475 -2.472 20.114 1.00 81.19 106 LYS A CA 1
ATOM 868 C C . LYS A 1 106 ? -19.870 -3.948 19.961 1.00 81.19 106 LYS A C 1
ATOM 870 O O . LYS A 1 106 ? -19.671 -4.758 20.857 1.00 81.19 106 LYS A O 1
ATOM 875 N N . ASN A 1 107 ? -20.405 -4.306 18.796 1.00 80.06 107 ASN A N 1
ATOM 876 C CA . ASN A 1 107 ? -20.795 -5.679 18.487 1.00 80.06 107 ASN A CA 1
ATOM 877 C C . ASN A 1 107 ? -19.593 -6.472 17.950 1.00 80.06 107 ASN A C 1
ATOM 879 O O . ASN A 1 107 ? -18.963 -6.048 16.976 1.00 80.06 107 ASN A O 1
ATOM 883 N N . ASN A 1 108 ? -19.339 -7.648 18.529 1.00 78.75 108 ASN A N 1
ATOM 884 C CA . ASN A 1 108 ? -18.248 -8.564 18.169 1.00 78.75 108 ASN A CA 1
ATOM 885 C C . ASN A 1 108 ? -18.266 -9.020 16.699 1.00 78.75 108 ASN A C 1
ATOM 887 O O . ASN A 1 108 ? -17.259 -9.512 16.210 1.00 78.75 108 ASN A O 1
ATOM 891 N N . LYS A 1 109 ? -19.376 -8.844 15.973 1.00 82.12 109 LYS A N 1
ATOM 892 C CA . LYS A 1 109 ? -19.476 -9.163 14.538 1.00 82.12 109 LYS A CA 1
ATOM 893 C C . LYS A 1 109 ? -19.007 -8.036 13.609 1.00 82.12 109 LYS A C 1
ATOM 895 O O . LYS A 1 109 ? -18.916 -8.240 12.403 1.00 82.12 109 LYS A O 1
ATOM 900 N N . THR A 1 110 ? -18.759 -6.833 14.127 1.00 85.38 110 THR A N 1
ATOM 901 C CA . THR A 1 110 ? -18.376 -5.681 13.294 1.00 85.38 110 THR A CA 1
ATOM 902 C C . THR A 1 110 ? -16.884 -5.683 12.977 1.00 85.38 110 THR A C 1
ATOM 904 O O . THR A 1 110 ? -16.059 -6.063 13.806 1.00 85.38 110 THR A O 1
ATOM 907 N N . HIS A 1 111 ? -16.518 -5.171 11.798 1.00 84.94 111 HIS A N 1
ATOM 908 C CA . HIS A 1 111 ? -15.113 -5.032 11.395 1.00 84.94 111 HIS A CA 1
ATOM 909 C C . HIS A 1 111 ? -14.318 -4.133 12.357 1.00 84.94 111 HIS A C 1
ATOM 911 O O . HIS A 1 111 ? -13.143 -4.371 12.620 1.00 84.94 111 HIS A O 1
ATOM 917 N N . PHE A 1 112 ? -14.979 -3.125 12.935 1.00 86.50 112 PHE A N 1
ATOM 918 C CA . PHE A 1 112 ? -14.415 -2.288 13.993 1.00 86.50 112 PHE A CA 1
ATOM 919 C C . PHE A 1 112 ? -14.084 -3.096 15.255 1.00 86.50 112 PHE A C 1
ATOM 921 O O . PHE A 1 112 ? -13.116 -2.795 15.952 1.00 86.50 112 PHE A O 1
ATOM 928 N N . ALA A 1 113 ? -14.868 -4.135 15.557 1.00 86.50 113 ALA A N 1
ATOM 929 C CA . ALA A 1 113 ? -14.635 -4.949 16.732 1.00 86.50 113 ALA A CA 1
ATOM 930 C C . ALA A 1 113 ? -13.524 -5.962 16.611 1.00 86.50 113 ALA A C 1
ATOM 932 O O . ALA A 1 113 ? -12.742 -6.112 17.550 1.00 86.50 113 ALA A O 1
ATOM 933 N N . LEU A 1 114 ? -13.432 -6.567 15.439 1.00 89.62 114 LEU A N 1
ATOM 934 C CA . LEU A 1 114 ? -12.466 -7.605 15.140 1.00 89.62 114 LEU A CA 1
ATOM 935 C C . LEU A 1 114 ? -11.129 -7.049 14.645 1.00 89.62 114 LEU A C 1
ATOM 937 O O . LEU A 1 114 ? -10.235 -7.839 14.380 1.00 89.62 114 LEU A O 1
ATOM 941 N N . ILE A 1 115 ? -10.966 -5.723 14.525 1.00 90.19 115 ILE A N 1
ATOM 942 C CA . ILE A 1 115 ? -9.793 -5.128 13.869 1.00 90.19 115 ILE A CA 1
ATOM 943 C C . ILE A 1 115 ? -8.459 -5.592 14.470 1.00 90.19 115 ILE A C 1
ATOM 945 O O . ILE A 1 115 ? -7.574 -5.951 13.707 1.00 90.19 115 ILE A O 1
ATOM 949 N N . LYS A 1 116 ? -8.321 -5.662 15.804 1.00 87.88 116 LYS A N 1
ATOM 950 C CA . LYS A 1 116 ? -7.079 -6.126 16.456 1.00 87.88 116 LYS A CA 1
ATOM 951 C C . LYS A 1 116 ? -6.745 -7.568 16.053 1.00 87.88 116 LYS A C 1
ATOM 953 O O . LYS A 1 116 ? -5.717 -7.794 15.426 1.00 87.88 116 LYS A O 1
ATOM 958 N N . GLY A 1 117 ? -7.683 -8.498 16.252 1.00 88.00 117 GLY A N 1
ATOM 959 C CA . GLY A 1 117 ? -7.503 -9.898 15.848 1.00 88.00 117 GLY A CA 1
ATOM 960 C C . GLY A 1 117 ? -7.339 -10.091 14.333 1.00 88.00 117 GLY A C 1
ATOM 961 O O . GLY A 1 117 ? -6.566 -10.933 13.887 1.00 88.00 117 GLY A O 1
ATOM 962 N N . PHE A 1 118 ? -8.012 -9.281 13.511 1.00 90.06 118 PHE A N 1
ATOM 963 C CA . PHE A 1 118 ? -7.836 -9.299 12.058 1.00 90.06 118 PHE A CA 1
ATOM 964 C C . PHE A 1 118 ? -6.407 -8.917 11.657 1.00 90.06 118 PHE A C 1
ATOM 966 O O . PHE A 1 118 ? -5.819 -9.569 10.794 1.00 90.06 118 PHE A O 1
ATOM 973 N N . LEU A 1 119 ? -5.842 -7.878 12.279 1.00 89.94 119 LEU A N 1
ATOM 974 C CA . LEU A 1 119 ? -4.475 -7.431 12.016 1.00 89.94 119 LEU A CA 1
ATOM 975 C C . LEU A 1 119 ? -3.442 -8.455 12.500 1.00 89.94 119 LEU A C 1
ATOM 977 O O . LEU A 1 119 ? -2.519 -8.764 11.747 1.00 89.94 119 LEU A O 1
ATOM 981 N N . GLU A 1 120 ? -3.639 -9.035 13.686 1.00 86.81 120 GLU A N 1
ATOM 982 C CA . GLU A 1 120 ? -2.798 -10.113 14.229 1.00 86.81 120 GLU A CA 1
ATOM 983 C C . GLU A 1 120 ? -2.722 -11.299 13.259 1.00 86.81 120 GLU A C 1
ATOM 985 O O . GLU A 1 120 ? -1.632 -11.733 12.886 1.00 86.81 120 GLU A O 1
ATOM 990 N N . VAL A 1 121 ? -3.866 -11.769 12.748 1.00 89.31 121 VAL A N 1
ATOM 991 C CA . VAL A 1 121 ? -3.915 -12.890 11.794 1.00 89.31 121 VAL A CA 1
ATOM 992 C C . VAL A 1 121 ? -3.322 -12.509 10.434 1.00 89.31 121 VAL A C 1
ATOM 994 O O . VAL A 1 121 ? -2.552 -13.277 9.852 1.00 89.31 121 VAL A O 1
ATOM 997 N N . LYS A 1 122 ? -3.664 -11.328 9.904 1.00 90.50 122 LYS A N 1
ATOM 998 C CA . LYS A 1 122 ? -3.253 -10.894 8.558 1.00 90.50 122 LYS A CA 1
ATOM 999 C C . LYS A 1 122 ? -1.749 -10.656 8.452 1.00 90.50 122 LYS A C 1
ATOM 1001 O O . LYS A 1 122 ? -1.166 -10.957 7.409 1.00 90.50 122 LYS A O 1
ATOM 1006 N N . TYR A 1 123 ? -1.147 -10.102 9.499 1.00 89.38 123 TYR A N 1
ATOM 1007 C CA . TYR A 1 123 ? 0.256 -9.693 9.511 1.00 89.38 123 TYR A CA 1
ATOM 1008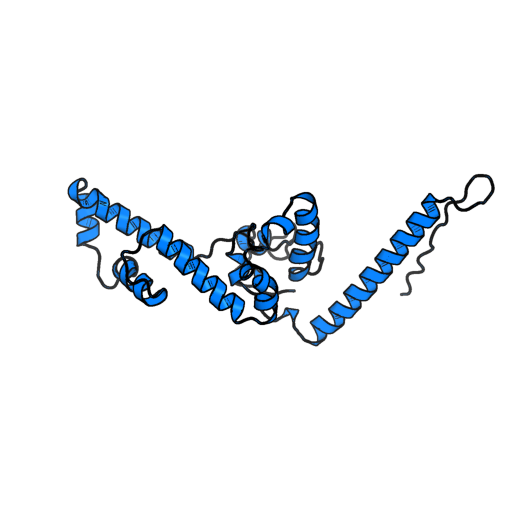 C C . TYR A 1 123 ? 1.148 -10.577 10.390 1.00 89.38 123 TYR A C 1
ATOM 1010 O O . TYR A 1 123 ? 2.360 -10.389 10.381 1.00 89.38 123 TYR A O 1
ATOM 1018 N N . ARG A 1 124 ? 0.577 -11.567 11.092 1.00 85.69 124 ARG A N 1
ATOM 1019 C CA . ARG A 1 124 ? 1.285 -12.456 12.031 1.00 85.69 124 ARG A CA 1
ATOM 1020 C C . ARG A 1 124 ? 2.027 -11.681 13.125 1.00 85.69 124 ARG A C 1
ATOM 1022 O O . ARG A 1 124 ? 3.138 -12.044 13.502 1.00 85.69 124 ARG A O 1
ATOM 1029 N N . VAL A 1 125 ? 1.421 -10.598 13.605 1.00 78.00 125 VAL A N 1
ATOM 1030 C CA . VAL A 1 125 ? 1.973 -9.784 14.695 1.00 78.00 125 VAL A CA 1
ATOM 1031 C C . VAL A 1 125 ? 1.603 -10.460 16.015 1.00 78.00 125 VAL A C 1
ATOM 1033 O O . VAL A 1 125 ? 0.427 -10.707 16.259 1.00 78.00 125 VAL A O 1
ATOM 1036 N N . VAL A 1 126 ? 2.613 -10.812 16.816 1.00 60.59 126 VAL A N 1
ATOM 1037 C CA . VAL A 1 126 ? 2.462 -11.554 18.087 1.00 60.59 126 VAL A CA 1
ATOM 1038 C C . VAL A 1 126 ? 2.346 -10.610 19.297 1.00 60.59 126 VAL A C 1
ATOM 1040 O O . VAL A 1 126 ? 1.798 -10.992 2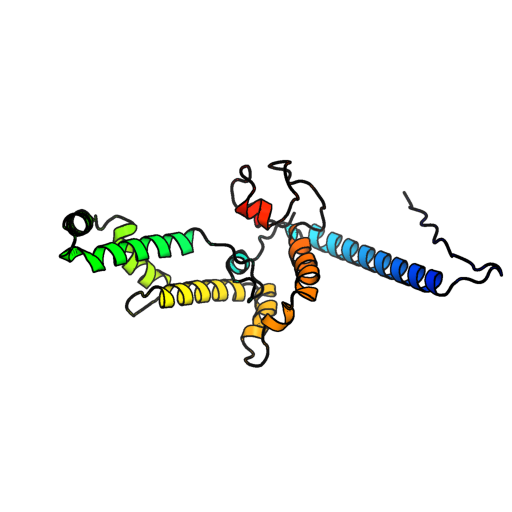0.325 1.00 60.59 126 VAL A O 1
ATOM 1043 N N . GLU A 1 127 ? 2.830 -9.371 19.173 1.00 65.25 127 GLU A N 1
ATOM 1044 C CA . GLU A 1 127 ? 2.786 -8.340 20.220 1.00 65.25 127 GLU A CA 1
ATOM 1045 C C . GLU A 1 127 ? 1.621 -7.352 20.036 1.00 65.25 127 GLU A C 1
ATOM 1047 O O . GLU A 1 127 ? 0.931 -7.351 19.016 1.00 65.25 127 GLU A O 1
ATOM 1052 N N . GLU A 1 128 ? 1.414 -6.482 21.032 1.00 67.56 128 GLU A N 1
ATOM 1053 C CA . GLU A 1 128 ? 0.397 -5.430 20.997 1.00 67.56 128 GLU A CA 1
ATOM 1054 C C . GLU A 1 128 ? 0.542 -4.574 19.723 1.00 67.56 128 GLU A C 1
ATOM 1056 O O . GLU A 1 128 ? 1.624 -4.083 19.385 1.00 67.56 128 GLU A O 1
ATOM 1061 N N . VAL A 1 129 ? -0.557 -4.416 18.977 1.00 72.19 129 VAL A N 1
ATOM 1062 C CA . VAL A 1 129 ? -0.547 -3.720 17.684 1.00 72.19 129 VAL A CA 1
ATOM 1063 C C . VAL A 1 129 ? -0.381 -2.214 17.908 1.00 72.19 129 VAL A C 1
ATOM 1065 O O . VAL A 1 129 ? -1.349 -1.470 18.049 1.00 72.19 129 VAL A O 1
ATOM 1068 N N . ILE A 1 130 ? 0.867 -1.754 17.929 1.00 78.81 130 ILE A N 1
ATOM 1069 C CA . ILE A 1 130 ? 1.239 -0.340 17.962 1.00 78.81 130 ILE A CA 1
ATOM 1070 C C . ILE A 1 130 ? 1.216 0.205 16.528 1.00 78.81 130 ILE A C 1
ATOM 1072 O O . ILE A 1 130 ? 1.571 -0.479 15.573 1.00 78.81 130 ILE A O 1
ATOM 1076 N N . LYS A 1 131 ? 0.854 1.483 16.355 1.00 81.81 131 LYS A N 1
ATOM 1077 C CA . LYS A 1 131 ? 0.844 2.151 15.040 1.00 81.81 131 LYS A CA 1
ATOM 1078 C C . LYS A 1 131 ? 2.114 1.879 14.209 1.00 81.81 131 LYS A C 1
ATOM 1080 O O . LYS A 1 131 ? 2.008 1.552 13.037 1.00 81.81 131 LYS A O 1
ATOM 1085 N N . LYS A 1 132 ? 3.301 1.978 14.821 1.00 84.81 132 LYS A N 1
ATOM 1086 C CA . LYS A 1 132 ? 4.581 1.746 14.130 1.00 84.81 132 LYS A CA 1
ATOM 1087 C C . LYS A 1 132 ? 4.751 0.295 13.670 1.00 84.81 132 LYS A C 1
ATOM 1089 O O . LYS A 1 132 ? 5.109 0.075 12.519 1.00 84.81 132 LYS A O 1
ATOM 1094 N N . SER A 1 133 ? 4.440 -0.681 14.528 1.00 86.19 133 SER A N 1
ATOM 1095 C CA . SER A 1 133 ? 4.556 -2.097 14.160 1.00 86.19 133 SER A CA 1
ATOM 1096 C C . SER A 1 133 ? 3.560 -2.482 13.064 1.00 86.19 133 SER A C 1
ATOM 1098 O O . SER A 1 133 ? 3.880 -3.296 12.199 1.00 86.19 133 SER A O 1
ATOM 1100 N N . LEU A 1 134 ? 2.385 -1.837 13.021 1.00 88.62 134 LEU A N 1
ATOM 1101 C CA . LEU A 1 134 ? 1.454 -1.981 11.903 1.00 88.62 134 LEU A CA 1
ATOM 1102 C C . LEU A 1 134 ? 2.030 -1.413 10.595 1.00 88.62 134 LEU A C 1
ATOM 1104 O O . LEU A 1 134 ? 1.970 -2.096 9.575 1.00 88.62 134 LEU A O 1
ATOM 1108 N N . GLU A 1 135 ? 2.586 -0.197 10.601 1.00 87.81 135 GLU A N 1
ATOM 1109 C CA . GLU A 1 135 ? 3.217 0.409 9.412 1.00 87.81 135 GLU A CA 1
ATOM 1110 C C . GLU A 1 135 ? 4.342 -0.483 8.859 1.00 87.81 135 GLU A C 1
ATOM 1112 O O . GLU A 1 135 ? 4.386 -0.762 7.658 1.00 87.81 135 GLU A O 1
ATOM 1117 N N . GLU A 1 136 ? 5.201 -1.007 9.734 1.00 89.12 136 GLU A N 1
ATOM 1118 C CA . GLU A 1 136 ? 6.294 -1.914 9.368 1.00 89.12 136 GLU A CA 1
ATOM 1119 C C . GLU A 1 136 ? 5.782 -3.236 8.781 1.00 89.12 136 GLU A C 1
ATOM 1121 O O . GLU A 1 136 ? 6.269 -3.684 7.739 1.00 89.12 136 GLU A O 1
ATOM 1126 N N . ALA A 1 137 ? 4.757 -3.840 9.385 1.00 90.31 137 ALA A N 1
ATOM 1127 C CA . ALA A 1 137 ? 4.179 -5.085 8.890 1.00 90.31 137 ALA A CA 1
ATOM 1128 C C . ALA A 1 137 ? 3.461 -4.907 7.539 1.00 90.31 137 ALA A C 1
ATOM 1130 O O . ALA A 1 137 ? 3.551 -5.763 6.650 1.00 90.31 137 ALA A O 1
ATOM 1131 N N . GLN A 1 138 ? 2.783 -3.771 7.348 1.00 91.00 138 GLN A N 1
ATOM 1132 C CA . GLN A 1 138 ? 2.173 -3.400 6.073 1.00 91.00 138 GLN A CA 1
ATOM 1133 C C . GLN A 1 138 ? 3.236 -3.221 4.981 1.00 91.00 138 GLN A C 1
ATOM 1135 O O . GLN A 1 138 ? 3.077 -3.758 3.880 1.00 91.00 138 GLN A O 1
ATOM 1140 N N . LEU A 1 139 ? 4.343 -2.536 5.287 1.00 89.81 139 LEU A N 1
ATOM 1141 C CA . LEU A 1 139 ? 5.477 -2.390 4.372 1.00 89.81 139 LEU A CA 1
ATOM 1142 C C . LEU A 1 139 ? 6.115 -3.743 4.037 1.00 89.81 139 LEU A C 1
ATOM 1144 O O . LEU A 1 139 ? 6.343 -4.036 2.862 1.00 89.81 139 LEU A O 1
ATOM 1148 N N . ALA A 1 140 ? 6.348 -4.603 5.030 1.00 90.12 140 ALA A N 1
ATOM 1149 C CA . ALA A 1 140 ? 6.904 -5.939 4.820 1.00 90.12 140 ALA A CA 1
ATOM 1150 C C . ALA A 1 140 ? 6.040 -6.766 3.856 1.00 90.12 140 ALA A C 1
ATOM 1152 O O . ALA A 1 140 ? 6.556 -7.370 2.912 1.00 90.12 140 ALA A O 1
ATOM 1153 N N . LYS A 1 141 ? 4.714 -6.719 4.025 1.00 91.75 141 LYS A N 1
ATOM 1154 C CA . LYS A 1 141 ? 3.772 -7.374 3.114 1.00 91.75 141 LYS A CA 1
ATOM 1155 C C . LYS A 1 141 ? 3.894 -6.855 1.677 1.00 91.75 141 LYS A C 1
ATOM 1157 O O . LYS A 1 141 ? 3.896 -7.661 0.747 1.00 91.75 141 LYS A O 1
ATOM 1162 N N . LEU A 1 142 ? 4.003 -5.538 1.482 1.00 90.31 142 LEU A N 1
ATOM 1163 C CA . LEU A 1 142 ? 4.190 -4.954 0.148 1.00 90.31 142 LEU A CA 1
ATOM 1164 C C . LEU A 1 142 ? 5.476 -5.469 -0.507 1.00 90.31 142 LEU A C 1
ATOM 1166 O O . LEU A 1 142 ? 5.453 -5.851 -1.675 1.00 90.31 142 LEU A O 1
ATOM 1170 N N . TYR A 1 143 ? 6.576 -5.536 0.243 1.00 88.62 143 TYR A N 1
ATOM 1171 C CA . TYR A 1 143 ? 7.848 -6.039 -0.274 1.00 88.62 143 TYR A CA 1
ATOM 1172 C C . TYR A 1 143 ? 7.796 -7.523 -0.653 1.00 88.62 143 TYR A C 1
ATOM 1174 O O . TYR A 1 143 ? 8.286 -7.877 -1.722 1.00 88.62 143 TYR A O 1
ATOM 1182 N N . ILE A 1 144 ? 7.137 -8.372 0.140 1.00 89.75 144 ILE A N 1
ATOM 1183 C CA . ILE A 1 144 ? 6.946 -9.795 -0.196 1.00 89.75 144 ILE A CA 1
ATOM 1184 C C . ILE A 1 144 ? 6.218 -9.948 -1.542 1.00 89.75 144 ILE A C 1
ATOM 1186 O O . ILE A 1 144 ? 6.608 -10.753 -2.386 1.00 89.75 144 ILE A O 1
ATOM 1190 N N . GLU A 1 145 ? 5.175 -9.153 -1.783 1.00 89.19 145 GLU A N 1
ATOM 1191 C CA . GLU A 1 145 ? 4.441 -9.167 -3.056 1.00 89.19 145 GLU A CA 1
ATOM 1192 C C . GLU A 1 145 ? 5.257 -8.605 -4.235 1.00 89.19 145 GLU A C 1
ATOM 1194 O O . GLU A 1 145 ? 5.103 -9.052 -5.376 1.00 89.19 145 GLU A O 1
ATOM 1199 N N . ILE A 1 146 ? 6.152 -7.647 -3.977 1.00 85.94 146 ILE A N 1
ATOM 1200 C CA . ILE A 1 146 ? 7.099 -7.116 -4.968 1.00 85.94 146 ILE A CA 1
ATOM 1201 C C . ILE A 1 146 ? 8.128 -8.184 -5.355 1.00 85.94 146 ILE A C 1
ATOM 1203 O O . ILE A 1 146 ? 8.400 -8.362 -6.545 1.00 85.94 146 ILE A O 1
ATOM 1207 N N . GLU A 1 147 ? 8.675 -8.913 -4.383 1.00 85.94 147 GLU A N 1
ATOM 1208 C CA . GLU A 1 147 ? 9.686 -9.952 -4.611 1.00 85.94 147 GLU A CA 1
ATOM 1209 C C . GLU A 1 147 ? 9.151 -11.130 -5.433 1.00 85.94 147 GLU A C 1
ATOM 1211 O O . GLU A 1 147 ? 9.884 -11.690 -6.248 1.00 85.94 147 GLU A O 1
ATOM 1216 N N . LYS A 1 148 ? 7.854 -11.448 -5.331 1.00 87.12 148 LYS A N 1
ATOM 1217 C CA . LYS A 1 148 ? 7.202 -12.454 -6.193 1.00 87.12 148 LYS A CA 1
ATOM 1218 C C . LYS A 1 148 ? 7.267 -12.108 -7.687 1.00 87.12 148 LYS A C 1
ATOM 1220 O O . LYS A 1 148 ? 7.086 -12.984 -8.533 1.00 87.12 148 LYS A O 1
ATOM 1225 N N . LYS A 1 149 ? 7.504 -10.842 -8.049 1.00 82.75 149 LYS A N 1
ATOM 1226 C CA . LYS A 1 149 ? 7.544 -10.371 -9.442 1.00 82.75 149 LYS A CA 1
ATOM 1227 C C . LYS A 1 149 ? 8.994 -10.215 -9.897 1.00 82.75 149 LYS A C 1
ATOM 1229 O O . LYS A 1 149 ? 9.634 -9.230 -9.556 1.00 82.75 149 LYS A O 1
ATOM 1234 N N . ILE A 1 150 ? 9.479 -11.118 -10.755 1.00 78.56 150 ILE A N 1
ATOM 1235 C CA . ILE A 1 150 ? 10.890 -11.216 -11.202 1.00 78.56 150 ILE A CA 1
ATOM 1236 C C . ILE A 1 150 ? 11.529 -9.859 -11.558 1.00 78.56 150 ILE A C 1
ATOM 1238 O O . ILE A 1 150 ? 12.609 -9.535 -11.071 1.00 78.56 150 ILE A O 1
ATOM 1242 N N . LEU A 1 151 ? 10.873 -9.047 -12.396 1.00 74.00 151 LEU A N 1
ATOM 1243 C CA . LEU A 1 151 ? 11.410 -7.742 -12.816 1.00 74.00 151 LEU A CA 1
ATOM 1244 C C . LEU A 1 151 ? 11.511 -6.750 -11.653 1.00 74.00 151 LEU A C 1
ATOM 1246 O O . LEU A 1 151 ? 12.481 -6.006 -11.548 1.00 74.00 151 LEU A O 1
ATOM 1250 N N . HIS A 1 152 ? 10.511 -6.741 -10.775 1.00 76.25 152 HIS A N 1
ATOM 1251 C CA . HIS A 1 152 ? 10.491 -5.842 -9.631 1.00 76.25 152 HIS A CA 1
ATOM 1252 C C . HIS A 1 152 ? 11.418 -6.326 -8.515 1.00 76.25 152 HIS A C 1
ATOM 1254 O O . HIS A 1 152 ? 12.114 -5.503 -7.938 1.00 76.25 152 HIS A O 1
ATOM 1260 N N . SER A 1 153 ? 11.532 -7.633 -8.285 1.00 80.44 153 SER A N 1
ATOM 1261 C CA . SER A 1 153 ? 12.561 -8.207 -7.416 1.00 80.44 153 SER A CA 1
ATOM 1262 C C . SER A 1 153 ? 13.952 -7.717 -7.825 1.00 80.44 153 SER A C 1
ATOM 1264 O O . SER A 1 153 ? 14.656 -7.156 -6.996 1.00 80.44 153 SER A O 1
ATOM 1266 N N . LYS A 1 154 ? 14.299 -7.774 -9.121 1.00 81.31 154 LYS A N 1
ATOM 1267 C CA . LYS A 1 154 ? 15.576 -7.239 -9.626 1.00 81.31 154 LYS A CA 1
ATOM 1268 C C . LYS A 1 154 ? 15.773 -5.750 -9.329 1.00 81.31 154 LYS A C 1
ATOM 1270 O O . LYS A 1 154 ? 16.857 -5.371 -8.902 1.00 81.31 154 LYS A O 1
ATOM 1275 N N . LEU A 1 155 ? 14.740 -4.926 -9.519 1.00 75.38 155 LEU A N 1
ATOM 1276 C CA . LEU A 1 155 ? 14.793 -3.490 -9.205 1.00 75.38 155 LEU A CA 1
ATOM 1277 C C . LEU A 1 155 ? 15.012 -3.225 -7.708 1.00 75.38 155 LEU A C 1
ATOM 1279 O O . LEU A 1 155 ? 15.719 -2.291 -7.348 1.00 75.38 15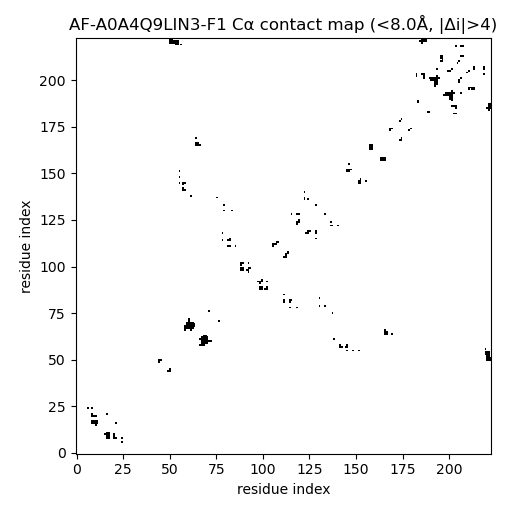5 LEU A O 1
ATOM 1283 N N . TYR A 1 156 ? 14.418 -4.048 -6.846 1.00 78.19 156 TYR A N 1
ATOM 1284 C CA . TYR A 1 156 ? 14.478 -3.892 -5.392 1.00 78.19 156 TYR A CA 1
ATOM 1285 C C . TYR A 1 156 ? 15.598 -4.702 -4.723 1.00 78.19 156 TYR A C 1
ATOM 1287 O O . TYR A 1 156 ? 15.800 -4.569 -3.518 1.00 78.19 156 TYR A O 1
ATOM 1295 N N . ASN A 1 157 ? 16.380 -5.476 -5.483 1.00 78.00 157 ASN A N 1
ATOM 1296 C CA . ASN A 1 157 ? 17.511 -6.247 -4.959 1.00 78.00 157 ASN A CA 1
ATOM 1297 C C . ASN A 1 157 ? 18.567 -5.359 -4.292 1.00 78.00 157 ASN A C 1
ATOM 1299 O O . ASN A 1 157 ? 19.192 -5.792 -3.330 1.00 78.00 157 ASN A O 1
ATOM 1303 N N . ALA A 1 158 ? 18.724 -4.111 -4.749 1.00 70.38 158 ALA A N 1
ATOM 1304 C CA . ALA A 1 158 ? 19.657 -3.152 -4.160 1.00 70.38 158 ALA A CA 1
ATOM 1305 C C . ALA A 1 158 ? 19.373 -2.869 -2.675 1.00 70.38 158 ALA A C 1
ATOM 1307 O O . ALA A 1 158 ? 20.308 -2.607 -1.931 1.00 70.38 158 ALA A O 1
ATOM 1308 N N . ARG A 1 159 ? 18.120 -3.008 -2.214 1.00 70.12 159 ARG A N 1
ATOM 1309 C CA . ARG A 1 159 ? 17.753 -2.855 -0.795 1.00 70.12 159 ARG A CA 1
ATOM 1310 C C . ARG A 1 159 ? 18.465 -3.863 0.113 1.00 70.12 159 ARG A C 1
ATOM 1312 O O . ARG A 1 159 ? 18.664 -3.579 1.286 1.00 70.12 159 ARG A O 1
ATOM 1319 N N . LYS A 1 160 ? 18.830 -5.039 -0.410 1.00 69.94 160 LYS A N 1
ATOM 1320 C CA . LYS A 1 160 ? 19.555 -6.071 0.349 1.00 69.94 160 LYS A CA 1
ATOM 1321 C C . LYS A 1 160 ? 21.022 -5.698 0.587 1.00 69.94 160 LYS A C 1
ATOM 1323 O O . LYS A 1 160 ? 21.680 -6.353 1.383 1.00 69.94 160 LYS A O 1
ATOM 1328 N N . ASN A 1 161 ? 21.519 -4.656 -0.082 1.00 73.06 161 ASN A N 1
ATOM 1329 C CA . ASN A 1 161 ? 22.882 -4.172 0.063 1.00 73.06 161 ASN A CA 1
ATOM 1330 C C . ASN A 1 161 ? 22.895 -2.941 0.976 1.00 73.06 161 ASN A C 1
ATOM 1332 O O . ASN A 1 161 ? 22.480 -1.861 0.562 1.00 73.06 161 ASN A O 1
ATOM 1336 N N . GLU A 1 162 ? 23.440 -3.078 2.186 1.00 65.88 162 GLU A N 1
ATOM 1337 C CA . GLU A 1 162 ? 23.559 -1.979 3.165 1.00 65.88 162 GLU A CA 1
ATOM 1338 C C . GLU A 1 162 ? 24.369 -0.776 2.645 1.00 65.88 162 GLU A C 1
ATOM 1340 O O . GLU A 1 162 ? 24.171 0.349 3.091 1.00 65.88 162 GLU A O 1
ATOM 1345 N N . LEU A 1 163 ? 25.249 -0.995 1.661 1.00 62.62 163 LEU A N 1
ATOM 1346 C CA . LEU A 1 163 ? 26.118 0.031 1.072 1.00 62.62 163 LEU A CA 1
ATOM 1347 C C . LEU A 1 163 ? 25.456 0.845 -0.053 1.00 62.62 163 LEU A C 1
ATOM 1349 O O . LEU A 1 163 ? 26.033 1.829 -0.515 1.00 62.62 163 LEU A O 1
ATOM 1353 N N . VAL A 1 164 ? 24.275 0.439 -0.535 1.00 58.66 164 VAL A N 1
ATOM 1354 C CA . VAL A 1 164 ? 23.601 1.084 -1.671 1.00 58.66 164 VAL A CA 1
ATOM 1355 C C . VAL A 1 164 ? 22.334 1.773 -1.183 1.00 58.66 164 VAL A C 1
ATOM 1357 O O . VAL A 1 164 ? 21.277 1.157 -1.057 1.00 58.66 164 VAL A O 1
ATOM 1360 N N . SER A 1 165 ? 22.417 3.086 -0.958 1.00 54.81 165 SER A N 1
ATOM 1361 C CA . SER A 1 165 ? 21.212 3.875 -0.717 1.00 54.81 165 SER A CA 1
ATOM 1362 C C . SER A 1 165 ? 20.464 4.123 -2.024 1.00 54.81 165 SER A C 1
ATOM 1364 O O . SER A 1 165 ? 20.957 4.781 -2.942 1.00 54.81 165 SER A O 1
ATOM 1366 N N . VAL A 1 166 ? 19.218 3.656 -2.080 1.00 54.84 166 VAL A N 1
ATOM 1367 C CA . VAL A 1 166 ? 18.278 3.939 -3.174 1.00 54.84 166 VAL A CA 1
ATOM 1368 C C . VAL A 1 166 ? 17.975 5.446 -3.282 1.00 54.84 166 VAL A C 1
ATOM 1370 O O . VAL A 1 166 ? 17.590 5.923 -4.350 1.00 54.84 166 VAL A O 1
ATOM 1373 N N . SER A 1 167 ? 18.231 6.222 -2.217 1.00 51.50 167 SER A N 1
ATOM 1374 C CA . SER A 1 167 ? 18.032 7.676 -2.202 1.00 51.50 167 SER A CA 1
ATOM 1375 C C . SER A 1 167 ? 18.957 8.436 -3.156 1.00 51.50 167 SER A C 1
ATOM 1377 O O . SER A 1 167 ? 18.569 9.494 -3.638 1.00 51.50 167 SER A O 1
ATOM 1379 N N . ALA A 1 168 ? 20.140 7.901 -3.482 1.00 48.09 168 ALA A N 1
ATOM 1380 C CA . ALA A 1 168 ? 21.097 8.568 -4.372 1.00 48.09 168 ALA A CA 1
ATOM 1381 C C . ALA A 1 168 ? 20.595 8.672 -5.828 1.00 48.09 168 ALA A C 1
ATOM 1383 O O . ALA A 1 168 ? 21.035 9.528 -6.590 1.00 48.09 168 ALA A O 1
ATOM 1384 N N . PHE A 1 169 ? 19.620 7.842 -6.221 1.00 45.19 169 PHE A N 1
ATOM 1385 C CA . PHE A 1 169 ? 18.945 7.951 -7.520 1.00 45.19 169 PHE A CA 1
ATOM 1386 C C . PHE A 1 169 ? 17.891 9.076 -7.569 1.00 45.19 169 PHE A C 1
ATOM 1388 O O . PHE A 1 169 ? 17.322 9.328 -8.633 1.00 45.19 169 PHE A O 1
ATOM 1395 N N . LEU A 1 170 ? 17.607 9.734 -6.437 1.00 47.25 170 LEU A N 1
ATOM 1396 C CA . LEU A 1 170 ? 16.475 10.647 -6.249 1.00 47.25 170 LEU A CA 1
ATOM 1397 C C . LEU A 1 170 ? 16.877 12.114 -6.036 1.00 47.25 170 LEU A C 1
ATOM 1399 O O . LEU A 1 170 ? 15.992 12.941 -5.804 1.00 47.25 170 LEU A O 1
ATOM 1403 N N . ASP A 1 171 ? 18.161 12.464 -6.167 1.00 45.12 171 ASP A N 1
ATOM 1404 C CA . ASP A 1 171 ? 18.576 13.869 -6.197 1.00 45.12 171 ASP A CA 1
ATOM 1405 C C . ASP A 1 171 ? 17.806 14.607 -7.304 1.00 45.12 171 ASP A C 1
ATOM 1407 O O . ASP A 1 171 ? 17.754 14.184 -8.467 1.00 45.12 171 ASP A O 1
ATOM 1411 N N . GLY A 1 172 ? 17.134 15.695 -6.913 1.00 43.12 172 GLY A N 1
ATOM 1412 C CA . GLY A 1 172 ? 15.985 16.278 -7.618 1.00 43.12 172 GLY A CA 1
ATOM 1413 C C . GLY A 1 172 ? 16.209 16.664 -9.083 1.00 43.12 172 GLY A C 1
ATOM 1414 O O . GLY A 1 172 ? 15.245 16.737 -9.842 1.00 43.12 172 GLY A O 1
ATOM 1415 N N . GLN A 1 173 ? 17.459 16.834 -9.517 1.00 45.41 173 GLN A N 1
ATOM 1416 C CA . GLN A 1 173 ? 17.806 17.130 -10.909 1.00 45.41 173 GLN A CA 1
ATOM 1417 C C . GLN A 1 173 ? 17.715 15.894 -11.827 1.00 45.41 173 GLN A C 1
ATOM 1419 O O . GLN A 1 173 ? 17.394 16.020 -13.007 1.00 45.41 173 GLN A O 1
ATOM 1424 N N . ARG A 1 174 ? 17.929 14.684 -11.287 1.00 43.75 174 ARG A N 1
ATOM 1425 C CA . ARG A 1 174 ? 17.803 13.404 -12.013 1.00 43.75 174 ARG A CA 1
ATOM 1426 C C . ARG A 1 174 ? 16.432 12.762 -11.816 1.00 43.75 174 ARG A C 1
ATOM 1428 O O . ARG A 1 174 ? 16.003 11.986 -12.662 1.00 43.75 174 ARG A O 1
ATOM 1435 N N . MET A 1 175 ? 15.708 13.107 -10.747 1.00 39.06 175 MET A N 1
ATOM 1436 C CA . MET A 1 175 ? 14.369 12.568 -10.471 1.00 39.06 175 MET A CA 1
ATOM 1437 C C . MET A 1 175 ? 13.295 13.096 -11.434 1.00 39.06 175 MET A C 1
ATOM 1439 O O . MET A 1 175 ? 12.337 12.380 -11.716 1.00 39.06 175 MET A O 1
ATOM 1443 N N . GLY A 1 176 ? 13.460 14.303 -11.984 1.00 40.91 176 GLY A N 1
ATOM 1444 C CA . GLY A 1 176 ? 12.595 14.811 -13.052 1.00 40.91 176 GLY A CA 1
ATOM 1445 C C . GLY A 1 176 ? 12.687 13.951 -14.313 1.00 40.91 176 GLY A C 1
ATOM 1446 O O . GLY A 1 176 ? 11.663 13.527 -14.835 1.00 40.91 176 GLY A O 1
ATOM 1447 N N . THR A 1 177 ? 13.905 13.605 -14.735 1.00 37.84 177 THR A N 1
ATOM 1448 C CA . THR A 1 177 ? 14.198 12.813 -15.941 1.00 37.84 177 THR A CA 1
ATOM 1449 C C . THR A 1 177 ? 13.987 11.309 -15.743 1.00 37.84 177 THR A C 1
ATOM 1451 O O . THR A 1 177 ? 13.297 10.693 -16.547 1.00 37.84 177 THR A O 1
ATOM 1454 N N . LEU A 1 178 ? 14.463 10.704 -14.647 1.00 40.69 178 LEU A N 1
ATOM 1455 C CA . LEU A 1 178 ? 14.169 9.299 -14.304 1.00 40.69 178 LEU A CA 1
ATOM 1456 C C . LEU A 1 178 ? 12.702 9.095 -13.935 1.00 40.69 178 LEU A C 1
ATOM 1458 O O . LEU A 1 178 ? 12.117 8.078 -14.287 1.00 40.69 178 LEU A O 1
ATOM 1462 N N . GLY A 1 179 ? 12.085 10.063 -13.260 1.00 43.28 179 GLY A N 1
ATOM 1463 C CA . GLY A 1 179 ? 10.648 10.098 -13.034 1.00 43.28 179 GLY A CA 1
ATOM 1464 C C . GLY A 1 179 ? 9.895 10.171 -14.356 1.00 43.28 179 GLY A C 1
ATOM 1465 O O . GLY A 1 179 ? 8.959 9.397 -14.525 1.00 43.28 179 GLY A O 1
ATOM 1466 N N . HIS A 1 180 ? 10.323 11.003 -15.311 1.00 40.22 180 HIS A N 1
ATOM 1467 C CA . HIS A 1 180 ? 9.761 11.022 -16.664 1.00 40.22 180 HIS A CA 1
ATOM 1468 C C . HIS A 1 180 ? 9.877 9.656 -17.335 1.00 40.22 180 HIS A C 1
ATOM 1470 O O . HIS A 1 180 ? 8.853 9.104 -17.700 1.00 40.22 180 HIS A O 1
ATOM 1476 N N . VAL A 1 181 ? 11.058 9.037 -17.359 1.00 42.62 181 VAL A N 1
ATOM 1477 C CA . VAL A 1 181 ? 11.278 7.706 -17.958 1.00 42.62 181 VAL A CA 1
ATOM 1478 C C . VAL A 1 181 ? 10.458 6.613 -17.245 1.00 42.62 181 VAL A C 1
ATOM 1480 O O . VAL A 1 181 ? 9.828 5.758 -17.868 1.00 42.62 181 VAL A O 1
ATOM 1483 N N . LEU A 1 182 ? 10.360 6.659 -15.913 1.00 42.25 182 LEU A N 1
ATOM 1484 C CA . LEU A 1 182 ? 9.575 5.709 -15.113 1.00 42.25 182 LEU A CA 1
ATOM 1485 C C . LEU A 1 182 ? 8.055 5.958 -15.180 1.00 42.25 182 LEU A C 1
ATOM 1487 O O . LEU A 1 182 ? 7.279 5.082 -14.782 1.00 42.25 182 LEU A O 1
ATOM 1491 N N . THR A 1 183 ? 7.607 7.136 -15.629 1.00 41.00 183 THR A N 1
ATOM 1492 C CA . THR A 1 183 ? 6.182 7.520 -15.756 1.00 41.00 183 THR A CA 1
ATOM 1493 C C . THR A 1 183 ? 5.700 7.458 -17.206 1.00 41.00 183 THR A C 1
ATOM 1495 O O . THR A 1 183 ? 4.573 7.020 -17.435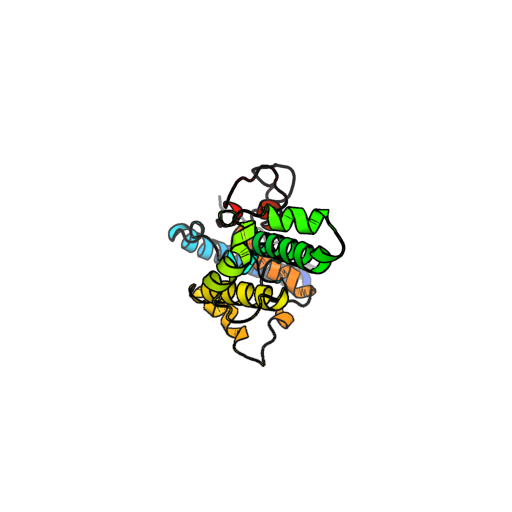 1.00 41.00 183 THR A O 1
ATOM 1498 N N . GLN A 1 184 ? 6.576 7.741 -18.173 1.00 44.19 184 GLN A N 1
ATOM 1499 C CA . GLN A 1 184 ? 6.434 7.377 -19.583 1.00 44.19 184 GLN A CA 1
ATOM 1500 C C . GLN A 1 184 ? 6.248 5.867 -19.726 1.00 44.19 184 GLN A C 1
ATOM 1502 O O . GLN A 1 184 ? 5.440 5.447 -20.528 1.00 44.19 184 GLN A O 1
ATOM 1507 N N . ASN A 1 185 ? 6.822 5.032 -18.859 1.00 49.53 185 ASN A N 1
ATOM 1508 C CA . ASN A 1 185 ? 6.569 3.585 -18.903 1.00 49.53 185 ASN A CA 1
ATOM 1509 C C . ASN A 1 185 ? 5.141 3.126 -18.515 1.00 49.53 185 ASN A C 1
ATOM 1511 O O . ASN A 1 185 ? 4.865 1.925 -18.540 1.00 49.53 185 ASN A O 1
ATOM 1515 N N . VAL A 1 186 ? 4.231 4.027 -18.119 1.00 48.88 186 VAL A N 1
ATOM 1516 C CA . VAL A 1 186 ? 2.812 3.684 -17.857 1.00 48.88 186 VAL A CA 1
ATOM 1517 C C . VAL A 1 186 ? 1.861 4.318 -18.877 1.00 48.88 186 VAL A C 1
ATOM 1519 O O . VAL A 1 186 ? 0.785 3.775 -19.110 1.00 48.88 186 VAL A O 1
ATOM 1522 N N . LEU A 1 187 ? 2.255 5.434 -19.496 1.00 49.62 187 LEU A N 1
ATOM 1523 C CA . LEU A 1 187 ? 1.428 6.199 -20.442 1.00 49.62 187 LEU A CA 1
ATOM 1524 C C . LEU A 1 187 ? 2.103 6.433 -21.801 1.00 49.62 187 LEU A C 1
ATOM 1526 O O . LEU A 1 187 ? 1.583 7.182 -22.617 1.00 49.62 187 LEU A O 1
ATOM 1530 N N . TRP A 1 188 ? 3.256 5.801 -22.011 1.00 53.09 188 TRP A N 1
ATOM 1531 C CA . TRP A 1 188 ? 4.012 5.673 -23.258 1.00 53.09 188 TRP A CA 1
ATOM 1532 C C . TRP A 1 188 ? 4.236 6.988 -23.997 1.00 53.09 188 TRP A C 1
ATOM 1534 O O . TRP A 1 188 ? 4.119 7.055 -25.212 1.00 53.09 188 TRP A O 1
ATOM 1544 N N . GLY A 1 189 ? 4.517 8.060 -23.248 1.00 48.53 189 GLY A N 1
ATOM 1545 C CA . GLY A 1 189 ? 4.748 9.377 -23.842 1.00 48.53 189 GLY A CA 1
ATOM 1546 C C . GLY A 1 189 ? 3.531 9.954 -24.569 1.00 48.53 189 GLY A C 1
ATOM 1547 O O . GLY A 1 189 ? 3.691 10.884 -25.350 1.00 48.53 189 GLY A O 1
ATOM 1548 N N . ALA A 1 190 ? 2.320 9.436 -24.323 1.00 53.38 190 ALA A N 1
ATOM 1549 C CA . ALA A 1 190 ? 1.097 10.049 -24.813 1.00 53.38 190 ALA A CA 1
ATOM 1550 C C . ALA A 1 190 ? 0.869 11.374 -24.074 1.00 53.38 190 ALA A C 1
ATOM 1552 O O . ALA A 1 190 ? 0.150 11.433 -23.071 1.00 53.38 190 ALA A O 1
ATOM 1553 N N . ASP A 1 191 ? 1.488 12.435 -24.584 1.00 54.50 191 ASP A N 1
ATOM 1554 C CA . ASP A 1 191 ? 1.144 13.809 -24.259 1.00 54.50 191 ASP A CA 1
ATOM 1555 C C . ASP A 1 191 ? -0.290 14.038 -24.729 1.00 54.50 191 ASP A C 1
ATOM 1557 O O . ASP A 1 191 ? -0.597 14.231 -25.903 1.00 54.50 191 ASP A O 1
ATOM 1561 N N . GLY A 1 192 ? -1.214 13.895 -23.789 1.00 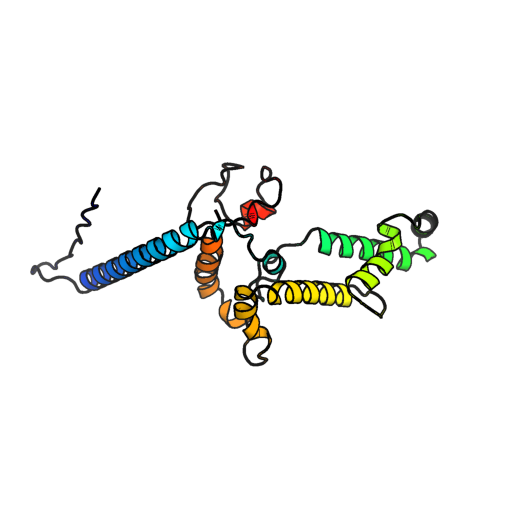65.94 192 GLY A N 1
ATOM 1562 C CA . GLY A 1 192 ? -2.633 13.914 -24.071 1.00 65.94 192 GLY A CA 1
ATOM 1563 C C . GLY A 1 192 ? -3.411 14.344 -22.850 1.00 65.94 192 GLY A C 1
ATOM 1564 O O . GLY A 1 192 ? -2.998 14.153 -21.705 1.00 65.94 192 GLY A O 1
ATOM 1565 N N . ILE A 1 193 ? -4.567 14.944 -23.086 1.00 75.44 193 ILE A N 1
ATOM 1566 C CA . ILE A 1 193 ? -5.496 15.269 -22.013 1.00 75.44 193 ILE A CA 1
ATOM 1567 C C . ILE A 1 193 ? -6.154 13.957 -21.554 1.00 75.44 193 ILE A C 1
ATOM 1569 O O . ILE A 1 193 ? -6.398 13.043 -22.344 1.00 75.44 193 ILE A O 1
ATOM 1573 N N . CYS A 1 194 ? -6.396 13.822 -20.251 1.00 76.38 194 CYS A N 1
ATOM 1574 C CA . CYS A 1 194 ? -7.084 12.672 -19.678 1.00 76.38 194 CYS A CA 1
ATOM 1575 C C . CYS A 1 194 ? -8.429 12.420 -20.378 1.00 76.38 194 CYS A C 1
ATOM 1577 O O . CYS A 1 194 ? -9.326 13.249 -20.281 1.00 76.38 194 CYS A O 1
ATOM 1579 N N . GLN A 1 195 ? -8.593 11.247 -20.995 1.00 74.62 195 GLN A N 1
ATOM 1580 C CA . GLN A 1 195 ? -9.783 10.883 -21.782 1.00 74.62 195 GLN A CA 1
ATOM 1581 C C . GLN A 1 195 ? -11.079 10.801 -20.959 1.00 74.62 195 GLN A C 1
ATOM 1583 O O . GLN A 1 195 ? -12.171 10.865 -21.512 1.00 74.62 195 GLN A O 1
ATOM 1588 N N . HIS A 1 196 ? -10.976 10.657 -19.635 1.00 76.69 196 HIS A N 1
ATOM 1589 C CA . HIS A 1 196 ? -12.145 10.567 -18.761 1.00 76.69 196 HIS A CA 1
ATOM 1590 C C . HIS A 1 196 ? -12.682 11.948 -18.381 1.00 76.69 196 HIS A C 1
ATOM 1592 O O . HIS A 1 196 ? -13.893 12.165 -18.379 1.00 76.69 196 HIS A O 1
ATOM 1598 N N . CYS A 1 197 ? -11.796 12.885 -18.024 1.00 82.62 197 CYS A N 1
ATOM 1599 C CA . CYS A 1 197 ? -12.200 14.196 -17.516 1.00 82.62 197 CYS A CA 1
ATOM 1600 C C . CYS A 1 197 ? -12.019 15.337 -18.520 1.00 82.62 197 CYS A C 1
ATOM 1602 O O . CYS A 1 197 ? -12.668 16.362 -18.342 1.00 82.62 197 CYS A O 1
ATOM 1604 N N . ASN A 1 198 ? -11.166 15.176 -19.534 1.00 80.44 198 ASN A N 1
ATOM 1605 C CA . ASN A 1 198 ? -10.774 16.186 -20.519 1.00 80.44 198 ASN A CA 1
ATOM 1606 C C . ASN A 1 198 ? -10.302 17.533 -19.922 1.00 80.44 198 ASN A C 1
ATOM 1608 O O . ASN A 1 198 ? -10.361 18.556 -20.595 1.00 80.44 198 ASN A O 1
ATOM 1612 N N . LYS A 1 199 ? -9.832 17.555 -18.664 1.00 79.62 199 LYS A N 1
ATOM 1613 C CA . LYS A 1 199 ? -9.476 18.793 -17.933 1.00 79.62 199 LYS A CA 1
ATOM 1614 C C . LYS A 1 199 ? -7.986 18.963 -17.637 1.00 79.62 199 LYS A C 1
ATOM 1616 O O . LYS A 1 199 ? -7.544 20.070 -17.358 1.00 79.62 199 LYS A O 1
ATOM 1621 N N . SER A 1 200 ? -7.209 17.887 -17.644 1.00 75.69 200 SER A N 1
ATOM 1622 C CA . SER A 1 200 ? -5.797 17.933 -17.252 1.00 75.69 200 SER A CA 1
ATOM 1623 C C . SER A 1 200 ? -4.983 16.853 -17.944 1.00 75.69 200 SER A C 1
ATOM 1625 O O . SER A 1 200 ? -5.542 15.856 -18.409 1.00 75.69 200 SER A O 1
ATOM 1627 N N . GLY A 1 201 ? -3.662 17.042 -17.963 1.00 75.81 201 GLY A N 1
ATOM 1628 C CA . GLY A 1 201 ? -2.720 16.097 -18.554 1.00 75.81 201 GLY A CA 1
ATOM 1629 C C . GLY A 1 201 ? -2.914 14.675 -18.029 1.00 75.81 201 GLY A C 1
ATOM 1630 O O . GLY A 1 201 ? -3.123 14.445 -16.830 1.00 75.81 201 GLY A O 1
ATOM 1631 N N . LYS A 1 202 ? -2.865 13.715 -18.948 1.00 70.00 202 LYS A N 1
ATOM 1632 C CA . LYS A 1 202 ? -2.947 12.286 -18.674 1.00 70.00 202 LYS A CA 1
ATOM 1633 C C . LYS A 1 202 ? -1.658 11.884 -17.962 1.00 70.00 202 LYS A C 1
ATOM 1635 O O . LYS A 1 202 ? -0.634 11.638 -18.579 1.00 70.00 202 LYS A O 1
ATOM 1640 N N . THR A 1 203 ? -1.703 11.871 -16.635 1.00 68.06 203 THR A N 1
ATOM 1641 C CA . THR A 1 203 ? -0.606 11.420 -15.770 1.00 68.06 203 THR A CA 1
ATOM 1642 C C . THR A 1 203 ? -1.124 10.358 -14.816 1.00 68.06 203 THR A C 1
ATOM 1644 O O . THR A 1 203 ? -2.289 10.393 -14.430 1.00 68.06 203 THR A O 1
ATOM 1647 N N . VAL A 1 204 ? -0.266 9.427 -14.387 1.00 64.62 204 VAL A N 1
ATOM 1648 C CA . VAL A 1 204 ? -0.658 8.380 -13.424 1.00 64.62 204 VAL A CA 1
ATOM 1649 C C . VAL A 1 204 ? -1.226 8.989 -12.138 1.00 64.62 204 VAL A C 1
ATOM 1651 O O . VAL A 1 204 ? -2.213 8.487 -11.615 1.00 64.62 204 VAL A O 1
ATOM 1654 N N . ASP A 1 205 ? -0.644 10.094 -11.659 1.00 66.62 205 ASP A N 1
ATOM 1655 C CA . ASP A 1 205 ? -1.123 10.809 -10.469 1.00 66.62 205 ASP A CA 1
ATOM 1656 C C . ASP A 1 205 ? -2.530 11.380 -10.682 1.00 66.62 205 ASP A C 1
ATOM 1658 O O . ASP A 1 205 ? -3.418 11.165 -9.856 1.00 66.62 205 ASP A O 1
ATOM 1662 N N . HIS A 1 206 ? -2.762 12.042 -11.824 1.00 75.31 206 HIS A N 1
ATOM 1663 C CA . HIS A 1 206 ? -4.083 12.552 -12.165 1.00 75.31 206 HIS A CA 1
ATOM 1664 C C . HIS A 1 206 ? -5.109 11.420 -12.279 1.00 75.31 206 HIS A C 1
ATOM 1666 O O . HIS A 1 206 ? -6.162 11.494 -11.652 1.00 75.31 206 HIS A O 1
ATOM 1672 N N . LEU A 1 207 ? -4.792 10.366 -13.033 1.00 73.00 207 LEU A N 1
ATOM 1673 C CA . LEU A 1 207 ? -5.675 9.222 -13.247 1.00 73.00 207 LEU A CA 1
ATOM 1674 C C . LEU A 1 207 ? -6.035 8.535 -11.920 1.00 73.00 207 LEU A C 1
ATOM 1676 O O . LEU A 1 207 ? -7.208 8.303 -11.657 1.00 73.00 207 LEU A O 1
ATOM 1680 N N . ALA A 1 208 ? -5.053 8.284 -11.054 1.00 67.31 208 ALA A N 1
ATOM 1681 C CA . ALA A 1 208 ? -5.266 7.547 -9.812 1.00 67.31 208 ALA A CA 1
ATOM 1682 C C . ALA A 1 208 ? -5.909 8.371 -8.682 1.00 67.31 208 ALA A C 1
ATOM 1684 O O . ALA A 1 208 ? -6.547 7.786 -7.810 1.00 67.31 208 ALA A O 1
ATOM 1685 N N . THR A 1 209 ? -5.705 9.695 -8.639 1.00 68.00 209 THR A N 1
ATOM 1686 C CA . THR A 1 209 ? -6.080 10.498 -7.454 1.00 68.00 209 THR A CA 1
ATOM 1687 C C . THR A 1 209 ? -6.915 11.741 -7.734 1.00 68.00 209 THR A C 1
ATOM 1689 O O . THR A 1 209 ? -7.548 12.247 -6.811 1.00 68.00 209 THR A O 1
ATOM 1692 N N . ARG A 1 210 ? -6.934 12.254 -8.971 1.00 71.06 210 ARG A N 1
ATOM 1693 C CA . ARG A 1 210 ? -7.556 13.555 -9.297 1.00 71.06 210 ARG A CA 1
ATOM 1694 C C . ARG A 1 210 ? -8.623 13.477 -10.386 1.00 71.06 210 ARG A C 1
ATOM 1696 O O . ARG A 1 210 ? -9.289 14.471 -10.656 1.00 71.06 210 ARG A O 1
ATOM 1703 N N . CYS A 1 211 ? -8.772 12.336 -11.051 1.00 77.00 211 CYS A N 1
ATOM 1704 C CA . CYS A 1 211 ? -9.768 12.152 -12.089 1.00 77.00 211 CYS A CA 1
ATOM 1705 C C . CYS A 1 211 ? -11.090 11.681 -11.475 1.00 77.00 211 CYS A C 1
ATOM 1707 O O . CYS A 1 211 ? -11.284 10.494 -11.243 1.00 77.00 211 CYS A O 1
ATOM 1709 N N . GLU A 1 212 ? -12.024 12.609 -11.268 1.00 72.88 212 GLU A N 1
ATOM 1710 C CA . GLU A 1 212 ? -13.357 12.328 -10.698 1.00 72.88 212 GLU A CA 1
ATOM 1711 C C . GLU A 1 212 ? -14.170 11.304 -11.507 1.00 72.88 212 GLU A C 1
ATOM 1713 O O . GLU A 1 212 ? -15.051 10.638 -10.974 1.00 72.88 212 GLU A O 1
ATOM 1718 N N . LYS A 1 213 ? -13.879 11.186 -12.808 1.00 73.56 213 LYS A N 1
ATOM 1719 C CA . LYS A 1 213 ? -14.592 10.310 -13.747 1.00 73.56 213 LYS A CA 1
ATOM 1720 C C . LYS A 1 213 ? -13.907 8.957 -13.963 1.00 73.56 213 LYS A C 1
ATOM 1722 O O . LYS A 1 213 ? -14.422 8.146 -14.730 1.00 73.56 213 LYS A O 1
ATOM 1727 N N . MET A 1 214 ? -12.758 8.708 -13.330 1.00 69.19 214 MET A N 1
ATOM 1728 C CA . MET A 1 214 ? -12.115 7.397 -13.376 1.00 69.19 214 MET A CA 1
ATOM 1729 C C . MET A 1 214 ? -12.693 6.504 -12.277 1.00 69.19 214 MET A C 1
ATOM 1731 O O . MET A 1 214 ? -12.532 6.778 -11.091 1.00 69.19 214 MET A O 1
ATOM 1735 N N . LEU A 1 215 ? -13.340 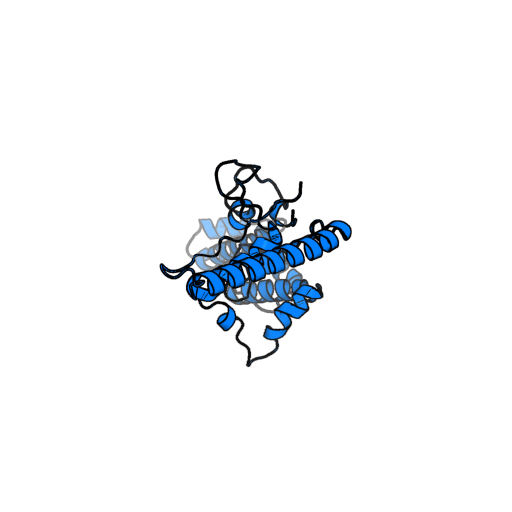5.410 -12.676 1.00 55.66 215 LEU A N 1
ATOM 1736 C CA . LEU A 1 215 ? -13.872 4.401 -11.764 1.00 55.66 215 LEU A CA 1
ATOM 1737 C C . LEU A 1 215 ? -13.046 3.114 -11.909 1.00 55.66 215 LEU A C 1
ATOM 1739 O O . LEU A 1 215 ? -13.089 2.468 -12.949 1.00 55.66 215 LEU A O 1
ATOM 1743 N N . GLY A 1 216 ? -12.303 2.725 -10.867 1.00 61.97 216 GLY A N 1
ATOM 1744 C CA . GLY A 1 216 ? -11.660 1.404 -10.778 1.00 61.97 216 GLY A CA 1
ATOM 1745 C C . GLY A 1 216 ? -10.137 1.365 -10.979 1.00 61.97 216 GLY A C 1
ATOM 1746 O O . GLY A 1 216 ? -9.418 2.330 -10.734 1.00 61.97 216 GLY A O 1
ATOM 1747 N N . HIS A 1 217 ? -9.623 0.190 -11.360 1.00 59.72 217 HIS A N 1
ATOM 1748 C CA . HIS A 1 217 ? -8.186 -0.126 -11.429 1.00 59.72 217 HIS A CA 1
ATOM 1749 C C . HIS A 1 217 ? -7.509 0.278 -12.748 1.00 59.72 217 HIS A C 1
ATOM 1751 O O . HIS A 1 217 ? -6.379 -0.143 -13.002 1.00 59.72 217 HIS A O 1
ATOM 1757 N N . ASP A 1 218 ? -8.152 1.074 -13.599 1.00 58.72 218 ASP A N 1
ATOM 1758 C CA . ASP A 1 218 ? -7.648 1.361 -14.949 1.00 58.72 218 ASP A CA 1
ATOM 1759 C C . ASP A 1 218 ? -6.293 2.080 -14.956 1.00 58.72 218 ASP A C 1
ATOM 1761 O O . ASP A 1 218 ? -5.480 1.843 -15.845 1.00 58.72 218 ASP A O 1
ATOM 1765 N N . TYR A 1 219 ? -5.967 2.834 -13.903 1.00 63.97 219 TYR A N 1
ATOM 1766 C CA . TYR A 1 219 ? -4.639 3.434 -13.717 1.00 63.97 219 TYR A CA 1
ATOM 1767 C C . TYR A 1 219 ? -3.500 2.407 -13.530 1.00 63.97 219 TYR A C 1
ATOM 1769 O O . TYR A 1 219 ? -2.325 2.775 -13.561 1.00 63.97 219 TYR A O 1
ATOM 1777 N N . THR A 1 220 ? -3.819 1.129 -13.287 1.00 60.28 220 THR A N 1
ATOM 1778 C CA . THR A 1 220 ? -2.833 0.038 -13.153 1.00 60.28 220 THR A CA 1
ATOM 1779 C C . THR A 1 220 ? -2.507 -0.648 -14.480 1.00 60.28 220 THR A C 1
ATOM 1781 O O . THR A 1 220 ? -1.518 -1.390 -14.552 1.00 60.28 220 THR A O 1
ATOM 1784 N N . ARG A 1 221 ? -3.313 -0.401 -15.522 1.00 58.50 221 ARG A N 1
ATOM 1785 C CA . ARG A 1 221 ? -3.049 -0.853 -16.890 1.00 58.50 221 ARG A CA 1
ATOM 1786 C C . ARG A 1 221 ? -2.059 0.100 -17.548 1.00 58.50 221 ARG A C 1
ATOM 1788 O O . ARG A 1 221 ? -2.182 1.315 -17.413 1.00 58.50 221 ARG A O 1
ATOM 1795 N N . ARG A 1 222 ? -1.077 -0.453 -18.259 1.00 56.09 222 ARG A N 1
ATOM 1796 C CA . ARG A 1 222 ? -0.230 0.334 -19.157 1.00 56.09 222 ARG A CA 1
ATOM 1797 C C . ARG A 1 222 ? -0.986 0.380 -20.487 1.00 56.09 222 ARG A C 1
ATOM 1799 O O . ARG A 1 222 ? -1.311 -0.682 -21.011 1.00 56.09 222 ARG A O 1
ATOM 1806 N N . GLN A 1 223 ? -1.371 1.566 -20.948 1.00 51.38 223 GLN A N 1
ATOM 1807 C CA . GLN A 1 223 ? -2.016 1.718 -22.260 1.00 51.38 223 GLN A CA 1
ATOM 1808 C C . GLN A 1 223 ? -0.962 1.777 -23.346 1.00 51.38 223 GLN A C 1
ATOM 1810 O O . GLN A 1 223 ? 0.040 2.467 -23.079 1.00 51.38 223 GLN A O 1
#

Radius of gyration: 25.86 Å; Cα contacts (8 Å, |Δi|>4): 185; chains: 1; bounding box: 55×47×78 Å

Organism: NCBI:txid148818

Secondary structure (DSSP, 8-state):
----------B-TTSPBPHHHHHHHHHHHHHHHHHHHHHHHHHHHHHTT-TTSPP-SGGGGS-GGGTS--PPPHHHHHHHHHHHHHHHHHHTTTT-HHHHHHHHH--TTSHHHHHHHHHHHHHT--S---HHHHHHHHHHHHHHHHHTSHHHHHHHGGGG-TT--GGGGG-HHHHHHHHHHHHHHHHTT---B-TTTSSSB--HHIIIII-TT--SSGGGS--

pLDDT: mean 73.28, std 15.02, range [32.28, 93.19]

Mean predicted aligned error: 14.39 Å

Sequence (223 aa):
MEKEHKIRIIEDSRGIPTRSSFEEVQANLYQEFRDFLDDAVHAVLVKNKVHLRPGCKERLYLSRTELGRGLNSIELRSEHMLLHLLDCLEKRKEISTRRAAILKVKNNKTHFALIKGFLEVKYRVVEEVIKKSLEEAQLAKLYIEIEKKILHSKLYNARKNELVSVSAFLDGQRMGTLGHVLTQNVLWGADGICQHCNKSGKTVDHLATRCEKMLGHDYTRRQ